Protein AF-A0A1B6ITT0-F1 (afdb_monomer_lite)

InterPro domains:
  IPR052220 Methyltransferase-like protein 25 [PTHR12496] (13-194)

Sequence (194 aa):
SEFALEEALCDTDTESGEETFHHFPLSRALISQSVGAKFVCRPFLRLANQATNTSWQGWTEGDHHRHAFNVLSRAVIELVAQQQGATFKKCFRRVVRKTSLKGKDFLSYVEESLSRCEFINQKQSSTFEQNKNNIRNSLLEMWEQHKDKSRLVEAVTGLQMCLEPVAESLVVADRACYLWEGGRSDVRVVRMID

Foldseek 3Di:
DDDDDDDDDDDDDDDDDDDDDDDDPADDCSPVDPPPDPDDDPVNLQPDDDDAPVVLVVDDPVRLLVVLLVVVLVVLLCVLLVVVQWDKAFQDPDLADPVQCPPSDSLSSLVSNLVGIFTGRPPDPDDRVVCSVVSSVSSVVSCVVCVVCSVVSVVVVNVCNVCRVVSSVVSVVVVQVVVVVVPDPPRDDDPPDD

pLDDT: mean 71.9, std 19.55, range [25.36, 96.19]

Secondary structure (DSSP, 8-state):
--------------SSS-------S--SSSSS--TT-S---GGGT-SS----HHHHHT--HHHHHHHHHHHHHHHHHHHHHHHTT-EEEESSS-SS-TTT-GGG-HHHHHHHHHHHEEEE-TT--S-HHHHHHHHHHHHHHHHHTTGGGHHHHHHHHHHHHHHHHHHHHHHHHHHHHHHHHTT-S---------

Structure (mmCIF, N/CA/C/O backbone):
data_AF-A0A1B6ITT0-F1
#
_entry.id   AF-A0A1B6ITT0-F1
#
loop_
_atom_site.group_PDB
_atom_site.id
_atom_site.type_symbol
_atom_site.label_atom_id
_atom_site.label_alt_id
_atom_site.label_comp_id
_atom_site.label_asym_id
_atom_site.label_entity_id
_atom_site.label_seq_id
_atom_site.pdbx_PDB_ins_code
_atom_site.Cartn_x
_atom_site.Cartn_y
_atom_site.Cartn_z
_atom_site.occupancy
_atom_site.B_iso_or_equiv
_atom_site.auth_seq_id
_atom_site.auth_comp_id
_atom_site.auth_asym_id
_atom_site.auth_atom_id
_atom_site.pdbx_PDB_model_num
ATOM 1 N N . SER A 1 1 ? -15.315 19.802 -30.693 1.00 31.73 1 SER A N 1
ATOM 2 C CA . SER A 1 1 ? -15.528 20.755 -29.593 1.00 31.73 1 SER A CA 1
ATOM 3 C C . SER A 1 1 ? -14.790 20.191 -28.406 1.00 31.73 1 SER A C 1
ATOM 5 O O . SER A 1 1 ? -15.152 19.136 -27.901 1.00 31.73 1 SER A O 1
ATOM 7 N N . GLU A 1 2 ? -13.633 20.784 -28.175 1.00 28.53 2 GLU A N 1
ATOM 8 C CA . GLU A 1 2 ? -12.478 20.277 -27.448 1.00 28.53 2 GLU A CA 1
ATOM 9 C C . GLU A 1 2 ? -12.459 21.024 -26.113 1.00 28.53 2 GLU A C 1
ATOM 11 O O . GLU A 1 2 ? -12.467 22.254 -26.109 1.00 28.53 2 GLU A O 1
ATOM 16 N N . PHE A 1 3 ? -12.536 20.310 -24.991 1.00 25.36 3 PHE A N 1
ATOM 17 C CA . PHE A 1 3 ? -12.425 20.926 -23.670 1.00 25.36 3 PHE A CA 1
ATOM 18 C C . PHE A 1 3 ? -10.973 20.824 -23.215 1.00 25.36 3 PHE A C 1
ATOM 20 O O . PHE A 1 3 ? -10.529 19.791 -22.717 1.00 25.36 3 PHE A O 1
ATOM 27 N N . ALA A 1 4 ? -10.252 21.919 -23.434 1.00 32.75 4 ALA A N 1
ATOM 28 C CA . ALA A 1 4 ? -9.008 22.234 -22.759 1.00 32.75 4 ALA A CA 1
ATOM 29 C C . ALA A 1 4 ? -9.279 22.513 -21.275 1.00 32.75 4 ALA A C 1
ATOM 31 O O . ALA A 1 4 ? -10.251 23.190 -20.950 1.00 32.75 4 ALA A O 1
ATOM 32 N N . LEU A 1 5 ? -8.386 22.037 -20.410 1.00 28.95 5 LEU A N 1
ATOM 33 C CA . LEU A 1 5 ? -8.032 22.683 -19.147 1.00 28.95 5 LEU A CA 1
ATOM 34 C C . LEU A 1 5 ? -6.557 22.352 -18.871 1.00 28.95 5 LEU A C 1
ATOM 36 O O . LEU A 1 5 ? -6.224 21.314 -18.300 1.00 28.95 5 LEU A O 1
ATOM 40 N N . GLU A 1 6 ? -5.689 23.235 -19.362 1.00 32.88 6 GLU A N 1
ATOM 41 C CA . GLU A 1 6 ? -4.337 23.463 -18.851 1.00 32.88 6 GLU A CA 1
ATOM 42 C C . GLU A 1 6 ? -4.408 24.426 -17.658 1.00 32.88 6 GLU A C 1
ATOM 44 O O . GLU A 1 6 ? -5.181 25.379 -17.695 1.00 32.88 6 GLU A O 1
ATOM 49 N N . GLU A 1 7 ? -3.608 24.142 -16.626 1.00 31.05 7 GLU A N 1
ATOM 50 C CA . GLU A 1 7 ? -2.765 25.051 -15.814 1.00 31.05 7 GLU A CA 1
ATOM 51 C C . GLU A 1 7 ? -2.517 24.367 -14.452 1.00 31.05 7 GLU A C 1
ATOM 53 O O . GLU A 1 7 ? -3.448 24.059 -13.714 1.00 31.05 7 GLU A O 1
ATOM 58 N N . ALA A 1 8 ? -1.328 23.834 -14.159 1.00 32.59 8 ALA A N 1
ATOM 59 C CA . ALA A 1 8 ? -0.003 24.439 -13.950 1.00 32.59 8 ALA A CA 1
ATOM 60 C C . ALA A 1 8 ? 0.293 24.592 -12.446 1.00 32.59 8 ALA A C 1
ATOM 62 O O . ALA A 1 8 ? -0.357 25.360 -11.747 1.00 32.59 8 ALA A O 1
ATOM 63 N N . LEU A 1 9 ? 1.314 23.875 -11.965 1.00 28.72 9 LEU A N 1
ATOM 64 C CA . LEU A 1 9 ? 2.093 24.245 -10.780 1.00 28.72 9 LEU A CA 1
ATOM 65 C C . LEU A 1 9 ? 3.563 23.914 -11.069 1.00 28.72 9 LEU A C 1
ATOM 67 O O . LEU A 1 9 ? 3.980 22.756 -11.034 1.00 28.72 9 LEU A O 1
ATOM 71 N N . CYS A 1 10 ? 4.284 24.970 -11.433 1.00 29.84 10 CYS A N 1
ATOM 72 C CA . CYS A 1 10 ? 5.720 25.049 -11.668 1.00 29.84 10 CYS A CA 1
ATOM 73 C C . CYS A 1 10 ? 6.469 25.253 -10.338 1.00 29.84 10 CYS A C 1
ATOM 75 O O . CYS A 1 10 ? 5.904 25.843 -9.418 1.00 29.84 10 CYS A O 1
ATOM 77 N N . ASP A 1 11 ? 7.685 24.703 -10.235 1.00 32.97 11 ASP A N 1
ATOM 78 C CA . ASP A 1 11 ? 8.943 25.409 -9.885 1.00 32.97 11 ASP A CA 1
ATOM 79 C C . ASP A 1 11 ? 10.033 24.372 -9.550 1.00 32.97 11 ASP A C 1
ATOM 81 O O . ASP A 1 11 ? 9.842 23.520 -8.679 1.00 32.97 11 ASP A O 1
ATOM 85 N N . THR A 1 12 ? 10.998 24.140 -10.451 1.00 41.22 12 THR A N 1
ATOM 86 C CA . THR A 1 12 ? 12.259 24.866 -10.777 1.00 41.22 12 THR A CA 1
ATOM 87 C C . THR A 1 12 ? 13.440 24.285 -10.000 1.00 41.22 12 THR A C 1
ATOM 89 O O . THR A 1 12 ? 13.485 24.365 -8.778 1.00 41.22 12 THR A O 1
ATOM 92 N N . ASP A 1 13 ? 14.357 23.628 -10.719 1.00 32.66 13 ASP A N 1
ATOM 93 C CA . ASP A 1 13 ? 15.756 24.070 -10.846 1.00 32.66 13 ASP A CA 1
ATOM 94 C C . ASP A 1 13 ? 16.564 23.056 -11.678 1.00 32.66 13 ASP A C 1
ATOM 96 O O . ASP A 1 13 ? 16.913 21.969 -11.220 1.00 32.66 13 ASP A O 1
ATOM 100 N N . THR A 1 14 ? 16.890 23.450 -12.912 1.00 37.16 14 THR A N 1
ATOM 101 C CA . THR A 1 14 ? 17.936 22.848 -13.753 1.00 37.16 14 THR A CA 1
ATOM 102 C C . THR A 1 14 ? 18.773 23.969 -14.355 1.00 37.16 14 THR A C 1
ATOM 104 O O . THR A 1 14 ? 18.287 24.703 -15.212 1.00 37.16 14 THR A O 1
ATOM 107 N N . GLU A 1 15 ? 20.050 24.039 -13.979 1.00 43.00 15 GLU A N 1
ATOM 108 C CA . GLU A 1 15 ? 21.106 24.639 -14.803 1.00 43.00 15 GLU A CA 1
ATOM 109 C C . GLU A 1 15 ? 22.020 23.525 -15.332 1.00 43.00 15 GLU A C 1
ATOM 111 O O . GLU A 1 15 ? 23.095 23.240 -14.813 1.00 43.00 15 GLU A O 1
ATOM 116 N N . SER A 1 16 ? 21.530 22.809 -16.341 1.00 38.62 16 SER A N 1
ATOM 117 C CA . SER A 1 16 ? 22.276 22.324 -17.514 1.00 38.62 16 SER A CA 1
ATOM 118 C C . SER A 1 16 ? 21.327 21.458 -18.344 1.00 38.62 16 SER A C 1
ATOM 120 O O . SER A 1 16 ? 20.726 20.505 -17.854 1.00 38.62 16 SER A O 1
ATOM 122 N N . GLY A 1 17 ? 21.111 21.875 -19.591 1.00 45.66 17 GLY A N 1
ATOM 123 C CA . GLY A 1 17 ? 20.069 21.351 -20.466 1.00 45.66 17 GLY A CA 1
ATOM 124 C C . GLY A 1 17 ? 20.314 19.911 -20.902 1.00 45.66 17 GLY A C 1
ATOM 125 O O . GLY A 1 17 ? 21.270 19.630 -21.614 1.00 45.66 17 GLY A O 1
ATOM 126 N N . GLU A 1 18 ? 19.443 19.008 -20.467 1.00 44.75 18 GLU A N 1
ATOM 127 C CA . GLU A 1 18 ? 18.392 18.395 -21.294 1.00 44.75 18 GLU A CA 1
ATOM 128 C C . GLU A 1 18 ? 17.644 17.368 -20.429 1.00 44.75 18 GLU A C 1
ATOM 130 O O . GLU A 1 18 ? 18.102 16.246 -20.228 1.00 44.75 18 GLU A O 1
ATOM 135 N N . GLU A 1 19 ? 16.465 17.733 -19.925 1.00 42.59 19 GLU A N 1
ATOM 136 C CA . GLU A 1 19 ? 15.562 16.795 -19.255 1.00 42.59 19 GLU A CA 1
ATOM 137 C C . GLU A 1 19 ? 14.179 16.882 -19.900 1.00 42.59 19 GLU A C 1
ATOM 139 O O . GLU A 1 19 ? 13.540 17.931 -19.868 1.00 42.59 19 GLU A O 1
ATOM 144 N N . THR A 1 20 ? 13.682 15.789 -20.487 1.00 45.22 20 THR A N 1
ATOM 145 C CA . THR A 1 20 ? 12.276 15.716 -20.924 1.00 45.22 20 THR A CA 1
ATOM 146 C C . THR A 1 20 ? 11.641 14.367 -20.606 1.00 45.22 20 THR A C 1
ATOM 148 O O . THR A 1 20 ? 12.076 13.344 -21.120 1.00 45.22 20 THR A O 1
ATOM 151 N N . PHE A 1 21 ? 10.563 14.373 -19.806 1.00 45.78 21 PHE A N 1
ATOM 152 C CA . PHE A 1 21 ? 9.545 13.311 -19.717 1.00 45.78 21 PHE A CA 1
ATOM 153 C C . PHE A 1 21 ? 8.218 13.882 -19.189 1.00 45.78 21 PHE A C 1
ATOM 155 O O . PHE A 1 21 ? 8.153 14.414 -18.085 1.00 45.78 21 PHE A O 1
ATOM 162 N N . HIS A 1 22 ? 7.129 13.717 -19.943 1.00 42.12 22 HIS A N 1
ATOM 163 C CA . HIS A 1 22 ? 5.894 14.495 -19.750 1.00 42.12 22 HIS A CA 1
ATOM 164 C C . HIS A 1 22 ? 4.773 13.775 -18.942 1.00 42.12 22 HIS A C 1
ATOM 166 O O . HIS A 1 22 ? 3.602 13.897 -19.273 1.00 42.12 22 HIS A O 1
ATOM 172 N N . HIS A 1 23 ? 5.126 13.066 -17.850 1.00 42.34 23 HIS A N 1
ATOM 173 C CA . HIS A 1 23 ? 4.233 12.485 -16.800 1.00 42.34 23 HIS A CA 1
ATOM 174 C C . HIS A 1 23 ? 3.519 11.116 -17.053 1.00 42.34 23 HIS A C 1
ATOM 176 O O . HIS A 1 23 ? 2.299 11.000 -17.048 1.00 42.34 23 HIS A O 1
ATOM 182 N N . PHE A 1 24 ? 4.318 10.047 -17.171 1.00 44.97 24 PHE A N 1
ATOM 183 C CA . PHE A 1 24 ? 4.029 8.585 -17.215 1.00 44.97 24 PHE A CA 1
ATOM 184 C C . PHE A 1 24 ? 2.842 8.050 -16.350 1.00 44.97 24 PHE A C 1
ATOM 186 O O . PHE A 1 24 ? 2.901 8.174 -15.124 1.00 44.97 24 PHE A O 1
ATOM 193 N N . PRO A 1 25 ? 1.789 7.414 -16.923 1.00 47.88 25 PRO A N 1
ATOM 194 C CA . PRO A 1 25 ? 1.737 6.016 -17.398 1.00 47.88 25 PRO A CA 1
ATOM 195 C C . PRO A 1 25 ? 1.446 5.954 -18.906 1.00 47.88 25 PRO A C 1
ATOM 197 O O . PRO A 1 25 ? 0.716 6.780 -19.446 1.00 47.88 25 PRO A O 1
ATOM 200 N N . LEU A 1 26 ? 2.112 5.051 -19.621 1.00 58.12 26 LEU A N 1
ATOM 201 C CA . LEU A 1 26 ? 2.524 5.388 -20.982 1.00 58.12 26 LEU A CA 1
ATOM 202 C C . LEU A 1 26 ? 1.432 5.295 -22.064 1.00 58.12 26 LEU A C 1
ATOM 204 O O . LEU A 1 26 ? 0.647 4.353 -22.114 1.00 58.12 26 LEU A O 1
ATOM 208 N N . SER A 1 27 ? 1.441 6.294 -22.949 1.00 45.34 27 SER A N 1
ATOM 209 C CA . SER A 1 27 ? 0.373 6.637 -23.890 1.00 45.34 27 SER A CA 1
ATOM 210 C C . SER A 1 27 ? 0.713 6.297 -25.359 1.00 45.34 27 SER A C 1
ATOM 212 O O . SER A 1 27 ? 1.444 5.346 -25.622 1.00 45.34 27 SER A O 1
ATOM 214 N N . ARG A 1 28 ? 0.051 6.957 -26.325 1.00 49.62 28 ARG A N 1
ATOM 215 C CA . ARG A 1 28 ? -0.527 6.359 -27.550 1.00 49.62 28 ARG A CA 1
ATOM 216 C C . ARG A 1 28 ? 0.355 6.310 -28.799 1.00 49.62 28 ARG A C 1
ATOM 218 O O . ARG A 1 28 ? -0.014 6.740 -29.883 1.00 49.62 28 ARG A O 1
ATOM 225 N N . ALA A 1 29 ? 1.500 5.709 -28.620 1.00 41.72 29 ALA A N 1
ATOM 226 C CA . ALA A 1 29 ? 2.758 6.070 -29.238 1.00 41.72 29 ALA A CA 1
ATOM 227 C C . ALA A 1 29 ? 3.548 6.148 -27.956 1.00 41.72 29 ALA A C 1
ATOM 229 O O . ALA A 1 29 ? 3.098 6.899 -27.097 1.00 41.72 29 ALA A O 1
ATOM 230 N N . LEU A 1 30 ? 4.607 5.352 -27.756 1.00 54.31 30 LEU A N 1
ATOM 231 C CA . LEU A 1 30 ? 5.437 5.375 -26.549 1.00 54.31 30 LEU A CA 1
ATOM 232 C C . LEU A 1 30 ? 6.801 6.023 -26.837 1.00 54.31 30 LEU A C 1
ATOM 234 O O . LEU A 1 30 ? 7.747 5.314 -27.149 1.00 54.31 30 LEU A O 1
ATOM 238 N N . ILE A 1 31 ? 6.921 7.363 -26.842 1.00 54.59 31 ILE A N 1
ATOM 239 C CA . ILE A 1 31 ? 5.799 8.318 -27.025 1.00 54.59 31 ILE A CA 1
ATOM 240 C C . ILE A 1 31 ? 5.447 8.722 -28.490 1.00 54.59 31 ILE A C 1
ATOM 242 O O . ILE A 1 31 ? 4.559 9.494 -28.798 1.00 54.59 31 ILE A O 1
ATOM 246 N N . SER A 1 32 ? 6.116 8.111 -29.459 1.00 47.81 32 SER A N 1
ATOM 247 C CA . SER A 1 32 ? 6.027 8.245 -30.945 1.00 47.81 32 SER A CA 1
ATOM 248 C C . SER A 1 32 ? 7.404 7.934 -31.466 1.00 47.81 32 SER A C 1
ATOM 250 O O . SER A 1 32 ? 7.553 7.325 -32.511 1.00 47.81 32 SER A O 1
ATOM 252 N N . GLN A 1 33 ? 8.391 8.215 -30.627 1.00 44.66 33 GLN A N 1
ATOM 253 C CA . GLN A 1 33 ? 9.682 7.594 -30.545 1.00 44.66 33 GLN A CA 1
ATOM 254 C C . GLN A 1 33 ? 10.186 7.792 -29.106 1.00 44.66 33 GLN A C 1
ATOM 256 O O . GLN A 1 33 ? 9.700 8.649 -28.374 1.00 44.66 33 GLN A O 1
ATOM 261 N N . SER A 1 34 ? 11.230 7.093 -28.714 1.00 54.88 34 SER A N 1
ATOM 262 C CA . SER A 1 34 ? 12.178 7.544 -27.699 1.00 54.88 34 SER A CA 1
ATOM 263 C C . SER A 1 34 ? 13.231 8.470 -28.353 1.00 54.88 34 SER A C 1
ATOM 265 O O . SER A 1 34 ? 14.425 8.188 -28.283 1.00 54.88 34 SER A O 1
ATOM 267 N N . VAL A 1 35 ? 12.800 9.508 -29.097 1.00 51.44 35 VAL A N 1
ATOM 268 C CA . VAL A 1 35 ? 13.685 10.400 -29.891 1.00 51.44 35 VAL A CA 1
ATOM 269 C C . VAL A 1 35 ? 14.633 11.175 -28.990 1.00 51.44 35 VAL A C 1
ATOM 271 O O . VAL A 1 35 ? 14.193 11.869 -28.083 1.00 51.44 35 VAL A O 1
ATOM 274 N N . GLY A 1 36 ? 15.933 11.031 -29.268 1.00 48.41 36 GLY A N 1
ATOM 275 C CA . GLY A 1 36 ? 17.055 11.654 -28.556 1.00 48.41 36 GLY A CA 1
ATOM 276 C C . GLY A 1 36 ? 17.649 10.795 -27.434 1.00 48.41 36 GLY A C 1
ATOM 277 O O . GLY A 1 36 ? 18.848 10.864 -27.169 1.00 48.41 36 GLY A O 1
ATOM 278 N N . ALA A 1 37 ? 16.856 9.919 -26.816 1.00 53.31 37 ALA A N 1
ATOM 279 C CA . ALA A 1 37 ? 17.305 9.144 -25.666 1.00 53.31 37 ALA A CA 1
ATOM 280 C C . ALA A 1 37 ? 18.081 7.883 -26.087 1.00 53.31 37 ALA A C 1
ATOM 282 O O . ALA A 1 37 ? 17.522 6.962 -26.683 1.00 53.31 37 ALA A O 1
ATOM 283 N N . LYS A 1 38 ? 19.366 7.799 -25.710 1.00 55.47 38 LYS A N 1
ATOM 284 C CA . LYS A 1 38 ? 20.174 6.569 -25.853 1.00 55.47 38 LYS A CA 1
ATOM 285 C C . LYS A 1 38 ? 19.738 5.452 -24.894 1.00 55.47 38 LYS A C 1
ATOM 287 O O . LYS A 1 38 ? 20.024 4.289 -25.161 1.00 55.47 38 LYS A O 1
ATOM 292 N N . PHE A 1 39 ? 19.057 5.789 -23.793 1.00 55.31 39 PHE A N 1
ATOM 293 C CA . PHE A 1 39 ? 18.653 4.835 -22.758 1.00 55.31 39 PHE A CA 1
ATOM 294 C C . PHE A 1 39 ? 17.281 5.174 -22.171 1.00 55.31 39 PHE A C 1
ATOM 296 O O . PHE A 1 39 ? 17.018 6.313 -21.796 1.00 55.31 39 PHE A O 1
ATOM 303 N N . VAL A 1 40 ? 16.431 4.156 -22.026 1.00 57.75 40 VAL A N 1
ATOM 304 C CA . VAL A 1 40 ? 15.198 4.215 -21.228 1.00 57.75 40 VAL A CA 1
ATOM 305 C C . VAL A 1 40 ? 15.487 3.492 -19.905 1.00 57.75 40 VAL A C 1
ATOM 307 O O . VAL A 1 40 ? 15.551 2.268 -19.854 1.00 57.75 40 VAL A O 1
ATOM 310 N N . CYS A 1 41 ? 15.758 4.246 -18.836 1.00 52.06 41 CYS A N 1
ATOM 311 C CA . CYS A 1 41 ? 16.163 3.720 -17.524 1.00 52.06 41 CYS A CA 1
ATOM 312 C C . CYS A 1 41 ? 15.043 3.019 -16.708 1.00 52.06 41 CYS A C 1
ATOM 314 O O . CYS A 1 41 ? 13.852 3.271 -16.862 1.00 52.06 41 CYS A O 1
ATOM 316 N N . ARG A 1 42 ? 15.444 2.185 -15.735 1.00 49.28 42 ARG A N 1
ATOM 317 C CA . ARG A 1 42 ? 14.572 1.427 -14.803 1.00 49.28 42 ARG A CA 1
ATOM 318 C C . ARG A 1 42 ? 13.380 2.190 -14.172 1.00 49.28 42 ARG A C 1
ATOM 320 O O . ARG A 1 42 ? 12.334 1.563 -14.021 1.00 49.28 42 ARG A O 1
ATOM 327 N N . PRO A 1 43 ? 13.440 3.499 -13.841 1.00 51.59 43 PRO A N 1
ATOM 328 C CA . PRO A 1 43 ? 12.268 4.231 -13.342 1.00 51.59 43 PRO A CA 1
ATOM 329 C C . PRO A 1 43 ? 11.072 4.252 -14.313 1.00 51.59 43 PRO A C 1
ATOM 331 O O . PRO A 1 43 ? 9.942 4.401 -13.863 1.00 51.59 43 PRO A O 1
ATOM 334 N N . PHE A 1 44 ? 11.298 4.041 -15.618 1.00 49.75 44 PHE A N 1
ATOM 335 C CA . PHE A 1 44 ? 10.257 3.928 -16.652 1.00 49.75 44 PHE A CA 1
ATOM 336 C C . PHE A 1 44 ? 9.609 2.536 -16.732 1.00 49.75 44 PHE A C 1
ATOM 338 O O . PHE A 1 44 ? 8.693 2.320 -17.524 1.00 49.75 44 PHE A O 1
ATOM 345 N N . LEU A 1 45 ? 10.105 1.555 -15.976 1.00 51.16 45 LEU A N 1
ATOM 346 C CA . LEU A 1 45 ? 9.672 0.152 -16.040 1.00 51.16 45 LEU A CA 1
ATOM 347 C C . LEU A 1 45 ? 9.209 -0.381 -14.682 1.00 51.16 45 LEU A C 1
ATOM 349 O O . LEU A 1 45 ? 8.563 -1.424 -14.640 1.00 51.16 45 LEU A O 1
ATOM 353 N N . ARG A 1 46 ? 9.475 0.358 -13.597 1.00 55.97 46 ARG A N 1
ATOM 354 C CA . ARG A 1 46 ? 8.994 0.034 -12.254 1.00 55.97 46 ARG A CA 1
ATOM 355 C C . ARG A 1 46 ? 7.474 0.049 -12.213 1.00 55.97 46 ARG A C 1
ATOM 357 O O . ARG A 1 46 ? 6.843 1.110 -12.197 1.00 55.97 46 ARG A O 1
ATOM 364 N N . LEU A 1 47 ? 6.886 -1.138 -12.155 1.00 51.88 47 LEU A N 1
ATOM 365 C CA . LEU A 1 47 ? 5.504 -1.303 -11.747 1.00 51.88 47 LEU A CA 1
ATOM 366 C C . LEU A 1 47 ? 5.427 -0.989 -10.248 1.00 51.88 47 LEU A C 1
ATOM 368 O O . LEU A 1 47 ? 5.677 -1.839 -9.410 1.00 51.88 47 LEU A O 1
ATOM 372 N N . ALA A 1 48 ? 5.075 0.254 -9.926 1.00 48.72 48 ALA A N 1
ATOM 373 C CA . ALA A 1 48 ? 4.639 0.668 -8.594 1.00 48.72 48 ALA A CA 1
ATOM 374 C C . ALA A 1 48 ? 5.670 0.501 -7.453 1.00 48.72 48 ALA A C 1
ATOM 376 O O . ALA A 1 48 ? 5.539 -0.339 -6.578 1.00 48.72 48 ALA A O 1
ATOM 377 N N . ASN A 1 49 ? 6.625 1.432 -7.414 1.00 50.84 49 ASN A N 1
ATOM 378 C CA . ASN A 1 49 ? 7.212 2.055 -6.218 1.00 50.84 49 ASN A CA 1
ATOM 379 C C . ASN A 1 49 ? 7.031 1.312 -4.865 1.00 50.84 49 ASN A C 1
ATOM 381 O O . ASN A 1 49 ? 6.285 1.768 -3.991 1.00 50.84 49 ASN A O 1
ATOM 385 N N . GLN A 1 50 ? 7.761 0.216 -4.665 1.00 57.06 50 GLN A N 1
ATOM 386 C CA . GLN A 1 50 ? 8.113 -0.288 -3.337 1.00 57.06 50 GLN A CA 1
ATOM 387 C C . GLN A 1 50 ? 9.610 -0.064 -3.069 1.00 57.06 50 GLN A C 1
ATOM 389 O O . GLN A 1 50 ? 10.379 0.289 -3.967 1.00 57.06 50 GLN A O 1
ATOM 394 N N . ALA A 1 51 ? 10.019 -0.158 -1.798 1.00 61.09 51 ALA A N 1
ATOM 395 C CA . ALA A 1 51 ? 11.438 -0.119 -1.446 1.00 61.09 51 ALA A CA 1
ATOM 396 C C . ALA A 1 51 ? 12.175 -1.222 -2.219 1.00 61.09 51 ALA A C 1
ATOM 398 O O . ALA A 1 51 ? 11.612 -2.287 -2.423 1.00 61.09 51 ALA A O 1
ATOM 399 N N . THR A 1 52 ? 13.415 -0.994 -2.656 1.00 66.38 52 THR A N 1
ATOM 400 C CA . THR A 1 52 ? 14.146 -2.058 -3.360 1.00 66.38 52 THR A CA 1
ATOM 401 C C . THR A 1 52 ? 14.284 -3.280 -2.456 1.00 66.38 52 THR A C 1
ATOM 403 O O . THR A 1 52 ? 14.424 -3.121 -1.243 1.00 66.38 52 THR A O 1
ATOM 406 N N . ASN A 1 53 ? 14.312 -4.486 -3.030 1.00 71.06 53 ASN A N 1
ATOM 407 C CA . ASN A 1 53 ? 14.585 -5.714 -2.273 1.00 71.06 53 ASN A CA 1
ATOM 408 C C . ASN A 1 53 ? 15.840 -5.548 -1.385 1.00 71.06 53 ASN A C 1
ATOM 410 O O . ASN A 1 53 ? 15.806 -5.826 -0.191 1.00 71.06 53 ASN A O 1
ATOM 414 N N . THR A 1 54 ? 16.894 -4.927 -1.926 1.00 73.94 54 THR A N 1
ATOM 415 C CA . THR A 1 54 ? 18.113 -4.564 -1.182 1.00 73.94 54 THR A CA 1
ATOM 416 C C . THR A 1 54 ? 17.863 -3.630 0.006 1.00 73.94 54 THR A C 1
ATOM 418 O O . THR A 1 54 ? 18.478 -3.793 1.055 1.00 73.94 54 THR A O 1
ATOM 421 N N . SER A 1 55 ? 16.941 -2.673 -0.120 1.00 76.94 55 SER A N 1
ATOM 422 C CA . SER A 1 55 ? 16.555 -1.794 0.987 1.00 76.94 55 SER A CA 1
ATOM 423 C C . SER A 1 55 ? 15.767 -2.553 2.052 1.00 76.94 55 SER A C 1
ATOM 425 O O . SER A 1 55 ? 16.032 -2.356 3.230 1.00 76.94 55 SER A O 1
ATOM 427 N N . TRP A 1 56 ? 14.825 -3.417 1.652 1.00 83.62 56 TRP A N 1
ATOM 428 C CA . TRP A 1 56 ? 14.007 -4.214 2.575 1.00 83.62 56 TRP A CA 1
ATOM 429 C C . TRP A 1 56 ? 14.850 -5.225 3.362 1.00 83.62 56 TRP A C 1
ATOM 431 O O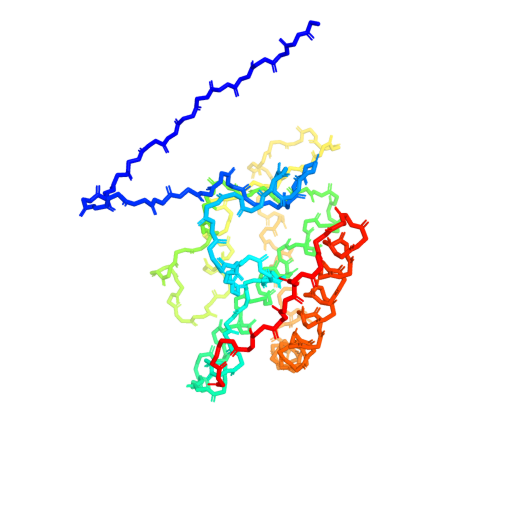 . TRP A 1 56 ? 14.665 -5.354 4.564 1.00 83.62 56 TRP A O 1
ATOM 441 N N . GLN A 1 57 ? 15.833 -5.872 2.727 1.00 83.06 57 GLN A N 1
ATOM 442 C CA . GLN A 1 57 ? 16.786 -6.755 3.417 1.00 83.06 57 GLN A CA 1
ATOM 443 C C . GLN A 1 57 ? 17.645 -6.016 4.453 1.00 83.06 57 GLN A C 1
ATOM 445 O O . GLN A 1 57 ? 18.058 -6.605 5.448 1.00 83.06 57 GLN A O 1
ATOM 450 N N . GLY A 1 58 ? 17.928 -4.731 4.218 1.00 87.44 58 GLY A N 1
ATOM 451 C CA . GLY A 1 58 ? 18.703 -3.883 5.124 1.00 87.44 58 GLY A CA 1
ATOM 452 C C . GLY A 1 58 ? 17.885 -3.226 6.240 1.00 87.44 58 GLY A C 1
ATOM 453 O O . GLY A 1 58 ? 18.438 -2.430 6.999 1.00 87.44 58 GLY A O 1
ATOM 454 N N . TRP A 1 59 ? 16.579 -3.486 6.331 1.00 89.62 59 TRP A N 1
ATOM 455 C CA . TRP A 1 59 ? 15.726 -2.891 7.356 1.00 89.62 59 TRP A CA 1
ATOM 456 C C . TRP A 1 59 ? 15.970 -3.496 8.733 1.00 89.62 59 TRP A C 1
ATOM 458 O O . TRP A 1 59 ? 16.206 -4.689 8.905 1.00 89.62 59 TRP A O 1
ATOM 468 N N . THR A 1 60 ? 15.875 -2.648 9.754 1.00 92.56 60 THR A N 1
ATOM 469 C CA . THR A 1 60 ? 15.854 -3.121 11.138 1.00 92.56 60 THR A CA 1
ATOM 470 C C . THR A 1 60 ? 14.491 -3.735 11.467 1.00 92.56 60 THR A C 1
ATOM 472 O O . THR A 1 60 ? 13.480 -3.427 10.832 1.00 92.56 60 THR A O 1
ATOM 475 N N . GLU A 1 61 ? 14.401 -4.535 12.532 1.00 90.94 61 GLU A N 1
ATOM 476 C CA . GLU A 1 61 ? 13.107 -5.028 13.036 1.00 90.94 61 GLU A CA 1
ATOM 477 C C . GLU A 1 61 ? 12.118 -3.874 13.308 1.00 90.94 61 GLU A C 1
ATOM 479 O O . GLU A 1 61 ? 10.923 -3.953 13.007 1.00 90.94 61 GLU A O 1
ATOM 484 N N . GLY A 1 62 ? 12.628 -2.745 13.812 1.00 89.81 62 GLY A N 1
ATOM 485 C CA . GLY A 1 62 ? 11.839 -1.538 14.043 1.00 89.81 62 GLY A CA 1
ATOM 486 C C . GLY A 1 62 ? 11.254 -0.936 12.761 1.00 89.81 62 GLY A C 1
ATOM 487 O O . GLY A 1 62 ? 10.128 -0.413 12.804 1.00 89.81 62 GLY A O 1
ATOM 488 N N . ASP A 1 63 ? 11.987 -1.035 11.648 1.00 88.94 63 ASP A N 1
ATOM 489 C CA . ASP A 1 63 ? 11.571 -0.598 10.314 1.00 88.94 63 ASP A CA 1
ATOM 490 C C . ASP A 1 63 ? 10.500 -1.511 9.731 1.00 88.94 63 ASP A C 1
ATOM 492 O O . ASP A 1 63 ? 9.457 -0.996 9.327 1.00 88.94 63 ASP A O 1
ATOM 496 N N . HIS A 1 64 ? 10.695 -2.833 9.784 1.00 90.62 64 HIS A N 1
ATOM 497 C CA . HIS A 1 64 ? 9.678 -3.812 9.386 1.00 90.62 64 HIS A CA 1
ATOM 498 C C . HIS A 1 64 ? 8.384 -3.601 10.169 1.00 90.62 64 HIS A C 1
ATOM 500 O O . HIS A 1 64 ? 7.314 -3.426 9.594 1.00 90.62 64 HIS A O 1
ATOM 506 N N . HIS A 1 65 ? 8.469 -3.467 11.495 1.00 90.31 65 HIS A N 1
ATOM 507 C CA . HIS A 1 65 ? 7.274 -3.226 12.300 1.00 90.31 65 HIS A CA 1
ATOM 508 C C . HIS A 1 65 ? 6.588 -1.894 11.943 1.00 90.31 65 HIS A C 1
ATOM 510 O O . HIS A 1 65 ? 5.364 -1.781 11.970 1.00 90.31 65 HIS A O 1
ATOM 516 N N . ARG A 1 66 ? 7.362 -0.857 11.592 1.00 88.38 66 ARG A N 1
ATOM 517 C CA . ARG A 1 66 ? 6.819 0.432 11.137 1.00 88.38 66 ARG A CA 1
ATOM 518 C C . ARG A 1 66 ? 6.175 0.323 9.752 1.00 88.38 66 ARG A C 1
ATOM 520 O O . ARG A 1 66 ? 5.154 0.973 9.524 1.00 88.38 66 ARG A O 1
ATOM 527 N N . HIS A 1 67 ? 6.757 -0.435 8.830 1.00 89.19 67 HIS A N 1
ATOM 528 C CA . HIS A 1 67 ? 6.184 -0.680 7.511 1.00 89.19 67 HIS A CA 1
ATOM 529 C C . HIS A 1 67 ? 4.858 -1.427 7.640 1.00 89.19 67 HIS A C 1
ATOM 531 O O . HIS A 1 67 ? 3.828 -0.893 7.221 1.00 89.19 67 HIS A O 1
ATOM 537 N N . ALA A 1 68 ? 4.879 -2.583 8.306 1.00 91.62 68 ALA A N 1
ATOM 538 C CA . ALA A 1 68 ? 3.714 -3.417 8.546 1.00 91.62 68 ALA A CA 1
ATOM 539 C C . ALA A 1 68 ? 2.561 -2.635 9.179 1.00 91.62 68 ALA A C 1
ATOM 541 O O . ALA A 1 68 ? 1.440 -2.669 8.674 1.00 91.62 68 ALA A O 1
ATOM 542 N N . PHE A 1 69 ? 2.854 -1.847 10.221 1.00 92.38 69 PHE A N 1
ATOM 543 C CA . PHE A 1 69 ? 1.877 -0.956 10.844 1.00 92.38 69 PHE A CA 1
ATOM 544 C C . PHE A 1 69 ? 1.255 0.002 9.819 1.00 92.38 69 PHE A C 1
ATOM 546 O O . PHE A 1 69 ? 0.041 0.056 9.681 1.00 92.38 69 PHE A O 1
ATOM 553 N N . ASN A 1 70 ? 2.065 0.724 9.039 1.00 89.75 70 ASN A N 1
ATOM 554 C CA . ASN A 1 70 ? 1.544 1.691 8.071 1.00 89.75 70 ASN A CA 1
ATOM 555 C C . ASN A 1 70 ? 0.747 1.050 6.928 1.00 89.75 70 ASN A C 1
ATOM 557 O O . ASN A 1 70 ? -0.153 1.699 6.393 1.00 89.75 70 ASN A O 1
ATOM 561 N N . VAL A 1 71 ? 1.116 -0.152 6.480 1.00 91.31 71 VAL A N 1
ATOM 562 C CA . VAL A 1 71 ? 0.368 -0.902 5.458 1.00 91.31 71 VAL A CA 1
ATOM 563 C C . VAL A 1 71 ? -0.963 -1.368 6.022 1.00 91.31 71 VAL A C 1
ATOM 565 O O . VAL A 1 71 ? -2.000 -1.085 5.425 1.00 91.31 71 VAL A O 1
ATOM 568 N N . LEU A 1 72 ? -0.943 -2.001 7.193 1.00 93.88 72 LEU A N 1
ATOM 569 C CA . LEU A 1 72 ? -2.145 -2.508 7.836 1.00 93.88 72 LEU A CA 1
ATOM 570 C C . LEU A 1 72 ? -3.126 -1.381 8.167 1.00 93.88 72 LEU A C 1
ATOM 572 O O . LEU A 1 72 ? -4.310 -1.508 7.878 1.00 93.88 72 LEU A O 1
ATOM 576 N N . SER A 1 73 ? -2.642 -0.244 8.675 1.00 92.56 73 SER A N 1
ATOM 577 C CA . SER A 1 73 ? -3.489 0.918 8.964 1.00 92.56 73 SER A CA 1
ATOM 578 C C . SER A 1 73 ? -4.218 1.436 7.724 1.00 92.56 73 SER A C 1
ATOM 580 O O . SER A 1 73 ? -5.397 1.773 7.794 1.00 92.56 73 SER A O 1
ATOM 582 N N . ARG A 1 74 ? -3.539 1.473 6.568 1.00 90.81 74 ARG A N 1
ATOM 583 C CA . ARG A 1 74 ? -4.165 1.857 5.293 1.00 90.81 74 ARG A CA 1
ATOM 584 C C . ARG A 1 74 ? -5.197 0.830 4.843 1.00 90.81 74 ARG A C 1
ATOM 586 O O . ARG A 1 74 ? -6.295 1.225 4.470 1.00 90.81 74 ARG A O 1
ATOM 593 N N . ALA A 1 75 ? -4.868 -0.457 4.943 1.00 92.94 75 ALA A N 1
ATOM 594 C CA . ALA A 1 75 ? -5.784 -1.537 4.589 1.00 92.94 75 ALA A CA 1
ATOM 595 C C . ALA A 1 75 ? -7.061 -1.509 5.446 1.00 92.94 75 ALA A C 1
ATOM 597 O O . ALA A 1 75 ? -8.153 -1.684 4.919 1.00 92.94 75 ALA A O 1
ATOM 598 N N . VAL A 1 76 ? -6.944 -1.222 6.748 1.00 94.81 76 VAL A N 1
ATOM 599 C CA . VAL A 1 76 ? -8.096 -1.060 7.650 1.00 94.81 76 VAL A CA 1
ATOM 600 C C . VAL A 1 76 ? -8.989 0.104 7.214 1.00 94.81 76 VAL A C 1
ATOM 602 O O . VAL A 1 76 ? -10.206 -0.055 7.139 1.00 94.81 76 VAL A O 1
ATOM 605 N N . ILE A 1 77 ? -8.401 1.256 6.880 1.00 91.62 77 ILE A N 1
ATOM 606 C CA . ILE A 1 77 ? -9.150 2.420 6.384 1.00 91.62 77 ILE A CA 1
ATOM 607 C C . ILE A 1 77 ? -9.903 2.091 5.093 1.00 91.62 77 ILE A C 1
ATOM 609 O O . ILE A 1 77 ? -11.089 2.403 4.971 1.00 91.62 77 ILE A O 1
ATOM 613 N N . GLU A 1 78 ? -9.222 1.455 4.143 1.00 91.06 78 GLU A N 1
ATOM 614 C CA . GLU A 1 78 ? -9.797 1.067 2.854 1.00 91.06 78 GLU A CA 1
ATOM 615 C C . GLU A 1 78 ? -10.924 0.038 3.029 1.00 91.06 78 GLU A C 1
ATOM 617 O O . GLU A 1 78 ? -11.989 0.187 2.429 1.00 91.06 78 GLU A O 1
ATOM 622 N N . LEU A 1 79 ? -10.738 -0.949 3.910 1.00 92.69 79 LEU A N 1
ATOM 623 C CA . LEU A 1 79 ? -11.737 -1.975 4.200 1.00 92.69 79 LEU A CA 1
ATOM 624 C C . LEU A 1 79 ? -12.999 -1.387 4.843 1.00 92.69 79 LEU A C 1
ATOM 626 O O . LEU A 1 79 ? -14.108 -1.720 4.425 1.00 92.69 79 LEU A O 1
ATOM 630 N N . VAL A 1 80 ? -12.851 -0.485 5.818 1.00 91.56 80 VAL A N 1
ATOM 631 C CA . VAL A 1 80 ? -13.999 0.194 6.444 1.00 91.56 80 VAL A CA 1
ATOM 632 C C . VAL A 1 80 ? -14.736 1.066 5.431 1.00 91.56 80 VAL A C 1
ATOM 634 O O . VAL A 1 80 ? -15.964 1.018 5.370 1.00 91.56 80 VAL A O 1
ATOM 637 N N . ALA A 1 81 ? -14.011 1.816 4.592 1.00 88.56 81 ALA A N 1
ATOM 638 C CA . ALA A 1 81 ? -14.627 2.599 3.523 1.00 88.56 81 ALA A CA 1
ATOM 639 C C . ALA A 1 81 ? -15.462 1.698 2.596 1.00 88.56 81 ALA A C 1
ATOM 641 O O . ALA A 1 81 ? -16.634 1.985 2.346 1.00 88.56 81 ALA A O 1
ATOM 642 N N . GLN A 1 82 ? -14.900 0.563 2.171 1.00 88.94 82 GLN A N 1
ATOM 643 C CA . GLN A 1 82 ? -15.582 -0.400 1.310 1.00 88.94 82 GLN A CA 1
ATOM 644 C C . GLN A 1 82 ? -16.836 -0.996 1.968 1.00 88.94 82 GLN A C 1
ATOM 646 O O . GLN A 1 82 ? -17.890 -1.035 1.334 1.00 88.94 82 GLN A O 1
ATOM 651 N N . GLN A 1 83 ? -16.755 -1.426 3.232 1.00 88.62 83 GLN A N 1
ATOM 652 C CA . GLN A 1 83 ? -17.894 -1.999 3.962 1.00 88.62 83 GLN A CA 1
ATOM 653 C C . GLN A 1 83 ? -19.045 -1.005 4.137 1.00 88.62 83 GLN A C 1
ATOM 655 O O . GLN A 1 83 ? -20.211 -1.392 4.110 1.00 88.62 83 GLN A O 1
ATOM 660 N N . GLN A 1 84 ? -18.729 0.281 4.274 1.00 86.12 84 GLN A N 1
ATOM 661 C CA . GLN A 1 84 ? -19.723 1.343 4.418 1.00 86.12 84 GLN A CA 1
ATOM 662 C C . GLN A 1 84 ? -20.211 1.903 3.071 1.00 86.12 84 GLN A C 1
ATOM 664 O O . GLN A 1 84 ? -21.013 2.839 3.046 1.00 86.12 84 GLN A O 1
ATOM 669 N N . GLY A 1 85 ? -19.744 1.354 1.942 1.00 83.69 85 GLY A N 1
ATOM 670 C CA . GLY A 1 85 ? -20.070 1.859 0.607 1.00 83.69 85 GLY A CA 1
ATOM 671 C C . GLY A 1 85 ? -19.564 3.286 0.363 1.00 83.69 85 GLY A C 1
ATOM 672 O O . GLY A 1 85 ? -20.154 4.025 -0.425 1.00 83.69 85 GLY A O 1
ATOM 673 N N . ALA A 1 86 ? -18.504 3.685 1.065 1.00 83.94 86 ALA A N 1
ATOM 674 C CA . ALA A 1 86 ? -17.878 4.990 0.966 1.00 83.94 86 ALA A CA 1
ATOM 675 C C . ALA A 1 86 ? -16.580 4.917 0.152 1.00 83.94 86 ALA A C 1
ATOM 677 O O . ALA A 1 86 ? -15.875 3.911 0.128 1.00 83.94 86 ALA A O 1
ATOM 678 N N . THR A 1 87 ? -16.233 6.024 -0.498 1.00 82.81 87 THR A N 1
ATOM 679 C CA . THR A 1 87 ? -14.919 6.213 -1.116 1.00 82.81 87 THR A CA 1
ATOM 680 C C . THR A 1 87 ? -14.033 7.020 -0.179 1.00 82.81 87 THR A C 1
ATOM 682 O O . THR A 1 87 ? -14.444 8.070 0.317 1.00 82.81 87 THR A O 1
ATOM 685 N N . PHE A 1 88 ? -12.806 6.552 0.042 1.00 84.00 88 PHE A N 1
ATOM 686 C CA . PHE A 1 88 ? -11.798 7.282 0.804 1.00 84.00 88 PHE A CA 1
ATOM 687 C C . PHE A 1 88 ? -11.027 8.242 -0.111 1.00 84.00 88 PHE A C 1
ATOM 689 O O . PHE A 1 88 ? -10.266 7.812 -0.982 1.00 84.00 88 PHE A O 1
ATOM 696 N N . LYS A 1 89 ? -11.206 9.551 0.083 1.00 83.25 89 LYS A N 1
ATOM 697 C CA . LYS A 1 89 ? -10.522 10.600 -0.679 1.00 83.25 89 LYS A CA 1
ATOM 698 C C . LYS A 1 89 ? -9.431 11.243 0.171 1.00 83.25 89 LYS A C 1
ATOM 700 O O . LYS A 1 89 ? -9.689 11.802 1.233 1.00 83.25 89 LYS A O 1
ATOM 705 N N . LYS A 1 90 ? -8.194 11.203 -0.326 1.00 82.06 90 LYS A N 1
ATOM 706 C CA . LYS A 1 90 ? -7.056 11.889 0.300 1.00 82.06 90 LYS A CA 1
ATOM 707 C C . LYS A 1 90 ? -7.093 13.370 -0.066 1.00 82.06 90 LYS A C 1
ATOM 709 O O . LYS A 1 90 ? -7.039 13.695 -1.248 1.00 82.06 90 LYS A O 1
ATOM 714 N N . CYS A 1 91 ? -7.101 14.257 0.926 1.00 80.25 91 CYS A N 1
ATOM 715 C CA . CYS A 1 91 ? -7.001 15.703 0.685 1.00 80.25 91 CYS A CA 1
ATOM 716 C C . CYS A 1 91 ? -5.540 16.179 0.640 1.00 80.25 91 CYS A C 1
ATOM 718 O O . CYS A 1 91 ? -5.252 17.307 0.257 1.00 80.25 91 CYS A O 1
ATOM 720 N N . PHE A 1 92 ? -4.595 15.309 1.018 1.00 80.44 92 PHE A N 1
ATOM 721 C CA . PHE A 1 92 ? -3.168 15.614 1.059 1.00 80.44 92 PHE A CA 1
ATOM 722 C C . PHE A 1 92 ? -2.322 14.453 0.534 1.00 80.44 92 PHE A C 1
ATOM 724 O O . PHE A 1 92 ? -2.669 13.282 0.693 1.00 80.44 92 PHE A O 1
ATOM 731 N N . ARG A 1 93 ? -1.127 14.777 0.017 1.00 75.31 93 ARG A N 1
ATOM 732 C CA . ARG A 1 93 ? -0.139 13.796 -0.476 1.00 75.31 93 ARG A CA 1
ATOM 733 C C . ARG A 1 93 ? 0.196 12.701 0.544 1.00 75.31 93 ARG A C 1
ATOM 735 O O . ARG A 1 93 ? 0.438 11.557 0.173 1.00 75.31 93 ARG A O 1
ATOM 742 N N . ARG A 1 94 ? 0.245 13.048 1.834 1.00 75.88 94 ARG A N 1
ATOM 743 C CA . ARG A 1 94 ? 0.450 12.100 2.938 1.00 75.88 94 ARG A CA 1
ATOM 744 C C . ARG A 1 94 ? -0.764 12.124 3.846 1.00 75.88 94 ARG A C 1
ATOM 746 O O . ARG A 1 94 ? -1.049 13.179 4.404 1.00 75.88 94 ARG A O 1
ATOM 753 N N . VAL A 1 95 ? -1.388 10.966 4.047 1.00 78.06 95 VAL A N 1
ATOM 754 C CA . VAL A 1 95 ? -2.523 10.791 4.971 1.00 78.06 95 VAL A CA 1
ATOM 755 C C . VAL A 1 95 ? -2.113 11.159 6.397 1.00 78.06 95 VAL A C 1
ATOM 757 O O . VAL A 1 95 ? -2.788 11.943 7.046 1.00 78.06 95 VAL A O 1
ATOM 760 N N . VAL A 1 96 ? -0.933 10.707 6.833 1.00 82.00 96 VAL A N 1
ATOM 761 C CA . VAL A 1 96 ? -0.432 10.927 8.196 1.00 82.00 96 VAL A CA 1
ATOM 762 C C . VAL A 1 96 ? 0.942 11.602 8.168 1.00 82.00 96 VAL A C 1
ATOM 764 O O . VAL A 1 96 ? 1.779 11.303 7.307 1.00 82.00 96 VAL A O 1
ATOM 767 N N . ARG A 1 97 ? 1.194 12.546 9.084 1.00 80.12 97 ARG A N 1
ATOM 768 C CA . ARG A 1 97 ? 2.520 13.166 9.255 1.00 80.12 97 ARG A CA 1
ATOM 769 C C . ARG A 1 97 ? 3.432 12.237 10.056 1.00 80.12 97 ARG A C 1
ATOM 771 O O . ARG A 1 97 ? 3.015 11.647 11.046 1.00 80.12 97 ARG A O 1
ATOM 778 N N . LYS A 1 98 ? 4.719 12.174 9.689 1.00 71.75 98 LYS A N 1
ATOM 779 C CA . LYS A 1 98 ? 5.726 11.395 10.442 1.00 71.75 98 LYS A CA 1
ATOM 780 C C . LYS A 1 98 ? 5.830 11.839 11.909 1.00 71.75 98 LYS A C 1
ATOM 782 O O . LYS A 1 98 ? 6.094 11.016 12.772 1.00 71.75 98 LYS A O 1
ATOM 787 N N . THR A 1 99 ? 5.610 13.125 12.178 1.00 67.44 99 THR A N 1
ATOM 788 C CA . THR A 1 99 ? 5.674 13.732 13.516 1.00 67.44 99 THR A CA 1
ATOM 789 C C . THR A 1 99 ? 4.493 13.367 14.416 1.00 67.44 99 THR A C 1
ATOM 791 O O . THR A 1 99 ? 4.646 13.402 15.633 1.00 67.44 99 THR A O 1
ATOM 794 N N . SER A 1 100 ? 3.337 13.023 13.835 1.00 64.75 100 SER A N 1
ATOM 795 C CA . SER A 1 100 ? 2.104 12.717 14.576 1.00 64.75 100 SER A CA 1
ATOM 796 C C . SER A 1 100 ? 2.063 11.270 15.086 1.00 64.75 100 SER A C 1
ATOM 798 O O . SER A 1 100 ? 1.325 10.965 16.012 1.00 64.75 100 SER A O 1
ATOM 800 N N . LEU A 1 101 ? 2.885 10.371 14.533 1.00 67.88 101 LEU A N 1
ATOM 801 C CA . LEU A 1 101 ? 2.918 8.946 14.889 1.00 67.88 101 LEU A CA 1
ATOM 802 C C . LEU A 1 101 ? 3.888 8.641 16.035 1.00 67.88 101 LEU A C 1
ATOM 804 O O . LEU A 1 101 ? 4.775 7.790 15.912 1.00 67.88 101 LEU A O 1
ATOM 808 N N . LYS A 1 102 ? 3.738 9.334 17.165 1.00 61.81 102 LYS A N 1
ATOM 809 C CA . LYS A 1 102 ? 4.495 8.986 18.373 1.00 61.81 102 LYS A CA 1
ATOM 810 C C . LYS A 1 102 ? 3.950 7.664 18.930 1.00 61.81 102 LYS A C 1
ATOM 812 O O . LYS A 1 102 ? 2.771 7.560 19.229 1.00 61.81 102 LYS A O 1
ATOM 817 N N . GLY A 1 103 ? 4.804 6.644 19.035 1.00 64.69 103 GLY A N 1
ATOM 818 C CA . GLY A 1 103 ? 4.471 5.388 19.723 1.00 64.69 103 GLY A CA 1
ATOM 819 C C . GLY A 1 103 ? 3.729 4.311 18.918 1.00 64.69 103 GLY A C 1
ATOM 820 O O . GLY A 1 103 ? 3.319 3.330 19.522 1.00 64.69 103 GLY A O 1
ATOM 821 N N . LYS A 1 104 ? 3.588 4.438 17.585 1.00 68.06 104 LYS A N 1
ATOM 822 C CA . LYS A 1 104 ? 2.873 3.448 16.733 1.00 68.06 104 LYS A CA 1
ATOM 823 C C . LYS A 1 104 ? 1.428 3.188 17.198 1.00 68.06 104 LYS A C 1
ATOM 825 O O . LYS A 1 104 ? 0.915 2.080 17.092 1.00 68.06 104 LYS A O 1
ATOM 830 N N . ASP A 1 105 ? 0.781 4.228 17.709 1.00 85.31 105 ASP A N 1
ATOM 831 C CA . ASP A 1 105 ? -0.605 4.177 18.150 1.00 85.31 105 ASP A CA 1
ATOM 832 C C . ASP A 1 105 ? -1.566 4.343 16.961 1.00 85.31 105 ASP A C 1
ATOM 834 O O . ASP A 1 105 ? -1.458 5.289 16.171 1.00 85.31 105 ASP A O 1
ATOM 838 N N . PHE A 1 106 ? -2.505 3.406 16.825 1.00 90.62 106 PHE A N 1
ATOM 839 C CA . PHE A 1 106 ? -3.497 3.438 15.754 1.00 90.62 106 PHE A CA 1
ATOM 840 C C . PHE A 1 106 ? -4.557 4.518 15.984 1.00 90.62 106 PHE A C 1
ATOM 842 O O . PHE A 1 106 ? -5.025 5.112 15.015 1.00 90.62 106 PHE A O 1
ATOM 849 N N . LEU A 1 107 ? -4.878 4.859 17.235 1.00 91.25 107 LEU A N 1
ATOM 850 C CA . LEU A 1 107 ? -5.821 5.939 17.523 1.00 91.25 107 LEU A CA 1
ATOM 851 C C . LEU A 1 107 ? -5.305 7.272 16.959 1.00 91.25 107 LEU A C 1
ATOM 853 O O . LEU A 1 107 ? -6.005 7.940 16.200 1.00 91.25 107 LEU A O 1
ATOM 857 N N . SER A 1 108 ? -4.040 7.598 17.222 1.00 89.81 108 SER A N 1
ATOM 858 C CA . SER A 1 108 ? -3.359 8.764 16.645 1.00 89.81 108 SER A CA 1
ATOM 859 C C . SER A 1 108 ? -3.329 8.737 15.110 1.00 89.81 108 SER A C 1
ATOM 861 O O . SER A 1 108 ? -3.468 9.775 14.460 1.00 89.81 108 SER A O 1
ATOM 863 N N . TYR A 1 109 ? -3.184 7.549 14.508 1.00 91.44 109 TYR A N 1
ATOM 864 C CA . TYR A 1 109 ? -3.263 7.374 13.054 1.00 91.44 109 TYR A CA 1
ATOM 865 C C . TYR A 1 109 ? -4.656 7.735 12.518 1.00 91.44 109 TYR A C 1
ATOM 867 O O . TYR A 1 109 ? -4.763 8.418 11.496 1.00 91.44 109 TYR A O 1
ATOM 875 N N . VAL A 1 110 ? -5.715 7.289 13.199 1.00 91.19 110 VAL A N 1
ATOM 876 C CA . VAL A 1 110 ? -7.112 7.546 12.826 1.00 91.19 110 VAL A CA 1
ATOM 877 C C . VAL A 1 110 ? -7.443 9.032 12.921 1.00 91.19 110 VAL A C 1
ATOM 879 O O . VAL A 1 110 ? -7.970 9.580 11.956 1.00 91.19 110 VAL A O 1
ATOM 882 N N . GLU A 1 111 ? -7.086 9.710 14.014 1.00 89.81 111 GLU A N 1
ATOM 883 C CA . GLU A 1 111 ? -7.364 11.148 14.178 1.00 89.81 111 GLU A CA 1
ATOM 884 C C . GLU A 1 111 ? -6.700 11.997 13.084 1.00 89.81 111 GLU A C 1
ATOM 886 O O . GLU A 1 111 ? -7.316 12.884 12.482 1.00 89.81 111 GLU A O 1
ATOM 891 N N . GLU A 1 112 ? -5.440 11.699 12.764 1.00 88.62 112 GLU A N 1
ATOM 892 C CA . GLU A 1 112 ? -4.734 12.390 11.685 1.00 88.62 112 GLU A CA 1
ATOM 893 C C . GLU A 1 112 ? -5.350 12.047 10.316 1.00 88.62 112 GLU A C 1
ATOM 895 O O . GLU A 1 112 ? -5.497 12.919 9.463 1.00 88.62 112 GLU A O 1
ATOM 900 N N . SER A 1 113 ? -5.772 10.797 10.103 1.00 88.56 113 SER A N 1
ATOM 901 C CA . SER A 1 113 ? -6.424 10.393 8.852 1.00 88.56 113 SER A CA 1
ATOM 902 C C . SER A 1 113 ? -7.761 11.111 8.654 1.00 88.56 113 SER A C 1
ATOM 904 O O . SER A 1 113 ? -8.008 11.643 7.575 1.00 88.56 113 SER A O 1
ATOM 906 N N . LEU A 1 114 ? -8.593 11.190 9.697 1.00 88.06 114 LEU A N 1
ATOM 907 C CA . LEU A 1 114 ? -9.909 11.839 9.669 1.00 88.06 114 LEU A CA 1
ATOM 908 C C . LEU A 1 114 ? -9.842 13.371 9.617 1.00 88.06 114 LEU A C 1
ATOM 910 O O . LEU A 1 114 ? -10.827 14.007 9.256 1.00 88.06 114 LEU A O 1
ATOM 914 N N . SER A 1 115 ? -8.710 13.981 9.973 1.00 86.56 115 SER A N 1
ATOM 915 C CA . SER A 1 115 ? -8.494 15.427 9.800 1.00 86.56 115 SER A CA 1
ATOM 916 C C . SER A 1 115 ? -7.960 15.799 8.415 1.00 86.56 115 SER A C 1
ATOM 918 O O . SER A 1 115 ? -7.915 16.979 8.069 1.00 86.56 115 SER A O 1
ATOM 920 N N . ARG A 1 116 ? -7.534 14.814 7.613 1.00 85.62 116 ARG A N 1
ATOM 921 C CA . ARG A 1 116 ? -6.819 15.043 6.344 1.00 85.62 116 ARG A CA 1
ATOM 922 C C . ARG A 1 116 ? -7.403 14.289 5.155 1.00 85.62 116 ARG A C 1
ATOM 924 O O . ARG A 1 116 ? -6.865 14.385 4.049 1.00 85.62 116 ARG A O 1
ATOM 931 N N . CYS A 1 117 ? -8.466 13.528 5.372 1.00 82.44 117 CYS A N 1
ATOM 932 C CA . CYS A 1 117 ? -9.144 12.746 4.351 1.00 82.44 117 CYS A CA 1
ATOM 933 C C . CYS A 1 117 ? -10.656 12.813 4.544 1.00 82.44 117 CYS A C 1
ATOM 935 O O . CYS A 1 117 ? -11.150 13.021 5.651 1.00 82.44 117 CYS A O 1
ATOM 937 N N . GLU A 1 118 ? -11.373 12.582 3.453 1.00 82.06 118 GLU A N 1
ATOM 938 C CA . GLU A 1 118 ? -12.829 12.575 3.404 1.00 82.06 118 GLU A CA 1
ATOM 939 C C . GLU A 1 118 ? -13.333 11.162 3.102 1.00 82.06 118 GLU A C 1
ATOM 941 O O . GLU A 1 118 ? -12.789 10.455 2.250 1.00 82.06 118 GLU A O 1
ATOM 946 N N . PHE A 1 119 ? -14.404 10.766 3.784 1.00 81.38 119 PHE A N 1
ATOM 947 C CA . PHE A 1 119 ? -15.177 9.567 3.475 1.00 81.38 119 PHE A CA 1
ATOM 948 C C . PHE A 1 119 ? -16.440 10.014 2.750 1.00 81.38 119 PHE A C 1
ATOM 950 O O . PHE A 1 119 ? -17.317 10.644 3.339 1.00 81.38 119 PHE A O 1
ATOM 957 N N . ILE A 1 120 ? -16.512 9.716 1.457 1.00 79.44 120 ILE A N 1
ATOM 958 C CA . ILE A 1 120 ? -17.594 10.168 0.584 1.00 79.44 120 ILE A CA 1
ATOM 959 C C . ILE A 1 120 ? -18.534 8.994 0.344 1.00 79.44 120 ILE A C 1
ATOM 961 O O . ILE A 1 120 ? -18.184 8.054 -0.370 1.00 79.44 120 ILE A O 1
ATOM 965 N N . ASN A 1 121 ? -19.734 9.046 0.918 1.00 77.62 121 ASN A N 1
ATOM 966 C CA . ASN A 1 121 ? -20.792 8.083 0.635 1.00 77.62 121 ASN A CA 1
ATOM 967 C C . ASN A 1 121 ? -21.819 8.721 -0.306 1.00 77.62 121 ASN A C 1
ATOM 969 O O . ASN A 1 121 ? -22.579 9.595 0.101 1.00 77.62 121 ASN A O 1
ATOM 973 N N . GLN A 1 122 ? -21.861 8.278 -1.564 1.00 66.94 122 GLN A N 1
ATOM 974 C CA . GLN A 1 122 ? -22.773 8.838 -2.572 1.00 66.94 122 GLN A CA 1
ATOM 975 C C . GLN A 1 122 ? -24.259 8.571 -2.269 1.00 66.94 122 GLN A C 1
ATOM 977 O O . GLN A 1 122 ? -25.124 9.192 -2.879 1.00 66.94 122 GLN A O 1
ATOM 982 N N . LYS A 1 123 ? -24.570 7.648 -1.345 1.00 67.50 123 LYS A N 1
ATOM 983 C CA . LYS A 1 123 ? -25.941 7.230 -1.014 1.00 67.50 123 LYS A CA 1
ATOM 984 C C . LYS A 1 123 ? -26.482 7.830 0.288 1.00 67.50 123 LYS A C 1
ATOM 986 O O . LYS A 1 123 ? -27.658 7.630 0.580 1.00 67.50 123 LYS A O 1
ATOM 991 N N . GLN A 1 124 ? -25.670 8.533 1.083 1.00 61.00 124 GLN A N 1
ATOM 992 C CA . GLN A 1 124 ? -26.091 9.086 2.376 1.00 61.00 124 GLN A CA 1
ATOM 993 C C . GLN A 1 124 ? -26.102 10.619 2.359 1.00 61.00 124 GLN A C 1
ATOM 995 O O . GLN A 1 124 ? -25.101 11.258 2.062 1.00 61.00 124 GLN A O 1
ATOM 1000 N N . SER A 1 125 ? -27.248 11.200 2.729 1.00 50.66 125 SER A N 1
ATOM 1001 C CA . SER A 1 125 ? -27.478 12.651 2.837 1.00 50.66 125 SER A CA 1
ATOM 1002 C C . SER A 1 125 ? -26.960 13.265 4.152 1.00 50.66 125 SER A C 1
ATOM 1004 O O . SER A 1 125 ? -27.137 14.462 4.377 1.00 50.66 125 SER A O 1
ATOM 1006 N N . SER A 1 126 ? -26.380 12.471 5.056 1.00 53.56 126 SER A N 1
ATOM 1007 C CA . SER A 1 126 ? -25.901 12.951 6.357 1.00 53.56 126 SER A CA 1
ATOM 1008 C C . SER A 1 126 ? -24.565 13.681 6.226 1.00 53.56 126 SER A C 1
ATOM 1010 O O . SER A 1 126 ? -23.630 13.173 5.607 1.00 53.56 126 SER A O 1
ATOM 1012 N N . THR A 1 127 ? -24.457 14.847 6.859 1.00 52.44 127 THR A N 1
ATOM 1013 C CA . THR A 1 127 ? -23.237 15.656 6.942 1.00 52.44 127 THR A CA 1
ATOM 1014 C C . THR A 1 127 ? -22.072 14.862 7.547 1.00 52.44 127 THR A C 1
ATOM 1016 O O . THR A 1 127 ? -22.233 14.170 8.551 1.00 52.44 127 THR A O 1
ATOM 1019 N N . PHE A 1 128 ? -20.881 14.998 6.952 1.00 57.28 128 PHE A N 1
ATOM 1020 C CA . PHE A 1 128 ? -19.628 14.314 7.320 1.00 57.28 128 PHE A CA 1
ATOM 1021 C C . PHE A 1 128 ? -19.336 14.292 8.837 1.00 57.28 128 PHE A C 1
ATOM 1023 O O . PHE A 1 128 ? -18.905 13.269 9.368 1.00 57.28 128 PHE A O 1
ATOM 1030 N N . GLU A 1 129 ? -19.653 15.372 9.558 1.00 55.78 129 GLU A N 1
ATOM 1031 C CA . GLU A 1 129 ? -19.433 15.482 11.010 1.00 55.78 129 GLU A CA 1
ATOM 1032 C C . GLU A 1 129 ? -20.291 14.523 11.857 1.00 55.78 129 GLU A C 1
ATOM 1034 O O . GLU A 1 129 ? -19.802 13.979 12.844 1.00 55.78 129 GLU A O 1
ATOM 1039 N N . GLN A 1 130 ? -21.535 14.220 11.459 1.00 56.47 130 GLN A N 1
ATOM 1040 C CA . GLN A 1 130 ? -22.369 13.247 12.187 1.00 56.47 130 GLN A CA 1
ATOM 1041 C C . GLN A 1 130 ? -21.889 11.800 11.992 1.00 56.47 130 GLN A C 1
ATOM 1043 O O . GLN A 1 130 ? -22.184 10.934 12.813 1.00 56.47 130 GLN A O 1
ATOM 1048 N N . ASN A 1 131 ? -21.113 11.533 10.937 1.00 74.94 131 ASN A N 1
ATOM 1049 C CA . ASN A 1 131 ? -20.623 10.195 10.607 1.00 74.94 131 ASN A CA 1
ATOM 1050 C C . ASN A 1 131 ? -19.194 9.930 11.122 1.00 74.94 131 ASN A C 1
ATOM 1052 O O . ASN A 1 131 ? -18.764 8.784 11.234 1.00 74.94 131 ASN A O 1
ATOM 1056 N N . LYS A 1 132 ? -18.454 10.979 11.498 1.00 79.62 132 LYS A N 1
ATOM 1057 C CA . LYS A 1 132 ? -17.037 10.889 11.880 1.00 79.62 132 LYS A CA 1
ATOM 1058 C C . LYS A 1 132 ? -16.788 9.975 13.082 1.00 79.62 132 LYS A C 1
ATOM 1060 O O . LYS A 1 132 ? -15.869 9.161 13.044 1.00 79.62 132 LYS A O 1
ATOM 1065 N N . ASN A 1 133 ? -17.628 10.052 14.117 1.00 84.69 133 ASN A N 1
ATOM 1066 C CA . ASN A 1 133 ? -17.512 9.188 15.299 1.00 84.69 133 ASN A CA 1
ATOM 1067 C C . ASN A 1 133 ? -17.832 7.719 14.986 1.00 84.69 133 ASN A C 1
ATOM 1069 O O . ASN A 1 133 ? -17.154 6.825 15.488 1.00 84.69 133 ASN A O 1
ATOM 1073 N N . ASN A 1 134 ? -18.816 7.462 14.120 1.00 86.38 134 ASN A N 1
ATOM 1074 C CA . ASN A 1 134 ? -19.156 6.101 13.701 1.00 86.38 134 ASN A CA 1
ATOM 1075 C C . ASN A 1 134 ? -18.028 5.480 12.872 1.00 86.38 134 ASN A C 1
ATOM 1077 O O . ASN A 1 134 ? -17.633 4.341 13.123 1.00 86.38 134 ASN A O 1
ATOM 1081 N N . ILE A 1 135 ? -17.458 6.248 11.938 1.00 88.44 135 ILE A N 1
ATOM 1082 C CA . ILE A 1 135 ? -16.290 5.837 11.150 1.00 88.44 135 ILE A CA 1
ATOM 1083 C C . ILE A 1 135 ? -15.101 5.571 12.075 1.00 88.44 135 ILE A C 1
ATOM 1085 O O . ILE A 1 135 ? -14.483 4.515 11.981 1.00 88.44 135 ILE A O 1
ATOM 1089 N N . ARG A 1 136 ? -14.809 6.483 13.009 1.00 91.62 136 ARG A N 1
ATOM 1090 C CA . ARG A 1 136 ? -13.738 6.323 14.001 1.00 91.62 136 ARG A CA 1
ATOM 1091 C C . ARG A 1 136 ? -13.881 5.020 14.785 1.00 91.62 136 ARG A C 1
ATOM 1093 O O . ARG A 1 136 ? -12.930 4.249 14.842 1.00 91.62 136 ARG A O 1
ATOM 1100 N N . ASN A 1 137 ? -15.058 4.758 15.352 1.00 92.12 137 ASN A N 1
ATOM 1101 C CA . ASN A 1 137 ? -15.306 3.539 16.122 1.00 92.12 137 ASN A CA 1
ATOM 1102 C C . ASN A 1 137 ? -15.164 2.288 15.247 1.00 92.12 137 ASN A C 1
ATOM 1104 O O . ASN A 1 137 ? -14.504 1.339 15.659 1.00 92.12 137 ASN A O 1
ATOM 1108 N N . SER A 1 138 ? -15.687 2.329 14.017 1.00 93.12 138 SER A N 1
ATOM 1109 C CA . SER A 1 138 ? -15.552 1.229 13.052 1.00 93.12 138 SER A CA 1
ATOM 1110 C C . SER A 1 138 ? -14.085 0.945 12.713 1.00 93.12 138 SER A C 1
ATOM 1112 O O . SER A 1 138 ? -13.683 -0.209 12.632 1.00 93.12 138 SER A O 1
ATOM 1114 N N . LEU A 1 139 ? -13.262 1.986 12.545 1.00 94.50 139 LEU A N 1
ATOM 1115 C CA . LEU A 1 139 ? -11.825 1.844 12.289 1.00 94.50 139 LEU A CA 1
ATOM 1116 C C . LEU A 1 139 ? -11.101 1.199 13.470 1.00 94.50 139 LEU A C 1
ATOM 1118 O O . LEU A 1 139 ? -10.278 0.311 13.260 1.00 94.50 139 LEU A O 1
ATOM 1122 N N . LEU A 1 140 ? -11.392 1.638 14.698 1.00 95.50 140 LEU A N 1
ATOM 1123 C CA . LEU A 1 140 ? -10.778 1.083 15.906 1.00 95.50 140 LEU A CA 1
ATOM 1124 C C . LEU A 1 140 ? -11.164 -0.386 16.107 1.00 95.50 140 LEU A C 1
ATOM 1126 O O . LEU A 1 140 ? -10.296 -1.209 16.380 1.00 95.50 140 LEU A O 1
ATOM 1130 N N . GLU A 1 141 ? -12.437 -0.726 15.913 1.00 96.19 141 GLU A N 1
ATOM 1131 C CA . GLU A 1 141 ? -12.908 -2.110 15.979 1.00 96.19 141 GLU A CA 1
ATOM 1132 C C . GLU A 1 141 ? -12.230 -2.982 14.912 1.00 96.19 141 GLU A C 1
ATOM 1134 O O . GLU A 1 141 ? -11.680 -4.040 15.222 1.00 96.19 141 GLU A O 1
ATOM 1139 N N . MET A 1 142 ? -12.188 -2.505 13.665 1.00 96.06 142 MET A N 1
ATOM 1140 C CA . MET A 1 142 ? -11.543 -3.208 12.554 1.00 96.06 142 MET A CA 1
ATOM 1141 C C . MET A 1 142 ? -10.044 -3.423 12.791 1.00 96.06 142 MET A C 1
ATOM 1143 O O . MET A 1 142 ? -9.486 -4.461 12.434 1.00 96.06 142 MET A O 1
ATOM 1147 N N . TRP A 1 143 ? -9.375 -2.448 13.407 1.00 96.19 143 TRP A N 1
ATOM 1148 C CA . TRP A 1 143 ? -7.976 -2.576 13.791 1.00 96.19 143 TRP A CA 1
ATOM 1149 C C . TRP A 1 143 ? -7.772 -3.662 14.839 1.00 96.19 143 TRP A C 1
ATOM 1151 O O . TRP A 1 143 ? -6.903 -4.515 14.667 1.00 96.19 143 TRP A O 1
ATOM 1161 N N . GLU A 1 144 ? -8.582 -3.683 15.894 1.00 95.94 144 GLU A N 1
ATOM 1162 C CA . GLU A 1 144 ? -8.482 -4.699 16.944 1.00 95.94 144 GLU A CA 1
ATOM 1163 C C . GLU A 1 144 ? -8.664 -6.122 16.397 1.00 95.94 144 GLU A C 1
ATOM 1165 O O . GLU A 1 144 ? -7.955 -7.032 16.824 1.00 95.94 144 GLU A O 1
ATOM 1170 N N . GLN A 1 145 ? -9.523 -6.300 15.390 1.00 96.06 145 GLN A N 1
ATOM 1171 C CA . GLN A 1 145 ? -9.740 -7.585 14.716 1.00 96.06 145 GLN A CA 1
ATOM 1172 C C . GLN A 1 145 ? -8.561 -8.053 13.843 1.00 96.06 145 GLN A C 1
ATOM 1174 O O . GLN A 1 145 ? -8.522 -9.223 13.448 1.00 96.06 145 GLN A O 1
ATOM 1179 N N . HIS A 1 146 ? -7.649 -7.159 13.448 1.00 95.19 146 HIS A N 1
ATOM 1180 C CA . HIS A 1 146 ? -6.630 -7.451 12.430 1.00 95.19 146 HIS A CA 1
ATOM 1181 C C . HIS A 1 146 ? -5.197 -7.064 12.810 1.00 95.19 146 HIS A C 1
ATOM 1183 O O . HIS A 1 146 ? -4.276 -7.401 12.066 1.00 95.19 146 HIS A O 1
ATOM 1189 N N . LYS A 1 147 ? -4.968 -6.380 13.938 1.00 92.94 147 LYS A N 1
ATOM 1190 C CA . LYS A 1 147 ? -3.642 -5.883 14.357 1.00 92.94 147 LYS A CA 1
ATOM 1191 C C . LYS A 1 147 ? -2.578 -6.976 14.492 1.00 92.94 147 LYS A C 1
ATOM 1193 O O . LYS A 1 147 ? -1.392 -6.723 14.280 1.00 92.94 147 LYS A O 1
ATOM 1198 N N . ASP A 1 148 ? -2.991 -8.200 14.802 1.00 93.31 148 ASP A N 1
ATOM 1199 C CA . ASP A 1 148 ? -2.150 -9.395 14.903 1.00 93.31 148 ASP A CA 1
ATOM 1200 C C . ASP A 1 148 ? -1.624 -9.878 13.537 1.00 93.31 148 ASP A C 1
ATOM 1202 O O . ASP A 1 148 ? -0.556 -10.490 13.453 1.00 93.31 148 ASP A O 1
ATOM 1206 N N . LYS A 1 149 ? -2.295 -9.507 12.439 1.00 93.38 149 LYS A N 1
ATOM 1207 C CA . LYS A 1 149 ? -1.887 -9.827 11.061 1.00 93.38 149 LYS A CA 1
ATOM 1208 C C . LYS A 1 149 ? -0.689 -9.017 10.566 1.00 93.38 149 LYS A C 1
ATOM 1210 O O . LYS A 1 149 ? -0.240 -9.229 9.444 1.00 93.38 149 LYS A O 1
ATOM 1215 N N . SER A 1 150 ? -0.122 -8.133 11.387 1.00 89.19 150 SER A N 1
ATOM 1216 C CA . SER A 1 150 ? 1.075 -7.346 11.056 1.00 89.19 150 SER A CA 1
ATOM 1217 C C . SER A 1 150 ? 2.240 -8.216 10.545 1.00 89.19 150 SER A C 1
ATOM 1219 O O . SER A 1 150 ? 2.925 -7.845 9.597 1.00 89.19 150 SER A O 1
ATOM 1221 N N . ARG A 1 151 ? 2.411 -9.438 11.073 1.00 90.00 151 ARG A N 1
ATOM 1222 C CA . ARG A 1 151 ? 3.422 -10.389 10.564 1.00 90.00 151 ARG A CA 1
ATOM 1223 C C . ARG A 1 151 ? 3.135 -10.884 9.145 1.00 90.00 151 ARG A C 1
ATOM 1225 O O . ARG A 1 151 ? 4.062 -11.055 8.360 1.00 90.00 151 ARG A O 1
ATOM 1232 N N . LEU A 1 152 ? 1.863 -11.107 8.813 1.00 93.94 152 LEU A N 1
ATOM 1233 C CA . LEU A 1 152 ? 1.460 -11.532 7.470 1.00 93.94 152 LEU A CA 1
ATOM 1234 C C . LEU A 1 152 ? 1.717 -10.434 6.441 1.00 93.94 152 LEU A C 1
ATOM 1236 O O . LEU A 1 152 ? 2.034 -10.749 5.300 1.00 93.94 152 LEU A O 1
ATOM 1240 N N . VAL A 1 153 ? 1.632 -9.164 6.847 1.00 92.38 153 VAL A N 1
ATOM 1241 C CA . VAL A 1 153 ? 1.974 -8.039 5.974 1.00 92.38 153 VAL A CA 1
ATOM 1242 C C . VAL A 1 153 ? 3.415 -8.154 5.488 1.00 92.38 153 VAL A C 1
ATOM 1244 O O . VAL A 1 153 ? 3.630 -8.134 4.285 1.00 92.38 153 VAL A O 1
ATOM 1247 N N . GLU A 1 154 ? 4.387 -8.360 6.382 1.00 91.12 154 GLU A N 1
ATOM 1248 C CA . GLU A 1 154 ? 5.791 -8.510 5.967 1.00 91.12 154 GLU A CA 1
ATOM 1249 C C . GLU A 1 154 ? 6.028 -9.773 5.135 1.00 91.12 154 GLU A C 1
ATOM 1251 O O . GLU A 1 154 ? 6.826 -9.742 4.204 1.00 91.12 154 GLU A O 1
ATOM 1256 N N . ALA A 1 155 ? 5.316 -10.870 5.414 1.00 91.38 155 ALA A N 1
ATOM 1257 C CA . ALA A 1 155 ? 5.410 -12.081 4.598 1.00 91.38 155 ALA A CA 1
ATOM 1258 C C . ALA A 1 155 ? 4.913 -11.841 3.160 1.00 91.38 155 ALA A C 1
ATOM 1260 O O . ALA A 1 155 ? 5.565 -12.247 2.197 1.00 91.38 155 ALA A O 1
ATOM 1261 N N . VAL A 1 156 ? 3.782 -11.145 3.008 1.00 90.75 156 VAL A N 1
ATOM 1262 C CA . VAL A 1 156 ? 3.235 -10.770 1.698 1.00 90.75 156 VAL A CA 1
ATOM 1263 C C . VAL A 1 156 ? 4.141 -9.759 1.002 1.00 90.75 156 VAL A C 1
ATOM 1265 O O . VAL A 1 156 ? 4.420 -9.935 -0.180 1.00 90.75 156 VAL A O 1
ATOM 1268 N N . THR A 1 157 ? 4.649 -8.749 1.713 1.00 88.62 157 THR A N 1
ATOM 1269 C CA . THR A 1 157 ? 5.623 -7.793 1.167 1.00 88.62 157 THR A CA 1
ATOM 1270 C C . THR A 1 157 ? 6.879 -8.520 0.688 1.00 88.62 157 THR A C 1
ATOM 1272 O O . THR A 1 157 ? 7.319 -8.293 -0.432 1.00 88.62 157 THR A O 1
ATOM 1275 N N . GLY A 1 158 ? 7.418 -9.464 1.464 1.00 87.25 158 GLY A N 1
ATOM 1276 C CA . GLY A 1 158 ? 8.559 -10.284 1.051 1.00 87.25 158 GLY A CA 1
ATOM 1277 C C . GLY A 1 158 ? 8.277 -11.091 -0.221 1.00 87.25 158 GLY A C 1
ATOM 1278 O O . GLY A 1 158 ? 9.088 -11.093 -1.144 1.00 87.25 158 GLY A O 1
ATOM 1279 N N . LEU A 1 159 ? 7.097 -11.713 -0.327 1.00 88.69 159 LEU A N 1
ATOM 1280 C CA . LEU A 1 159 ? 6.684 -12.409 -1.551 1.00 88.69 159 LEU A CA 1
ATOM 1281 C C . LEU A 1 159 ? 6.569 -11.450 -2.746 1.00 88.69 159 LEU A C 1
ATOM 1283 O O . LEU A 1 159 ? 7.029 -11.781 -3.838 1.00 88.69 159 LEU A O 1
ATOM 1287 N N . GLN A 1 160 ? 5.992 -10.263 -2.543 1.00 84.69 160 GLN A N 1
ATOM 1288 C CA . GLN A 1 160 ? 5.916 -9.222 -3.571 1.00 84.69 160 GLN A CA 1
ATOM 1289 C C . GLN A 1 160 ? 7.315 -8.838 -4.067 1.00 84.69 160 GLN A C 1
ATOM 1291 O O . GLN A 1 160 ? 7.533 -8.822 -5.274 1.00 84.69 160 GLN A O 1
ATOM 1296 N N . MET A 1 161 ? 8.279 -8.646 -3.162 1.00 82.00 161 MET A N 1
ATOM 1297 C CA . MET A 1 161 ? 9.674 -8.321 -3.498 1.00 82.00 161 MET A CA 1
ATOM 1298 C C . MET A 1 161 ? 10.388 -9.437 -4.273 1.00 82.00 161 MET A C 1
ATOM 1300 O O . MET A 1 161 ? 11.293 -9.165 -5.061 1.00 82.00 161 MET A O 1
ATOM 1304 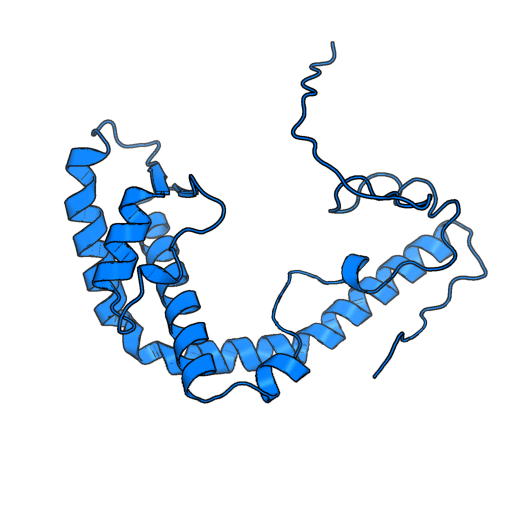N N . CYS A 1 162 ? 10.011 -10.700 -4.054 1.00 82.88 162 CYS A N 1
ATOM 1305 C CA . CYS A 1 162 ? 10.531 -11.835 -4.820 1.00 82.88 162 CYS A CA 1
ATOM 1306 C C . CYS A 1 162 ? 9.934 -11.909 -6.233 1.00 82.88 162 CYS A C 1
ATOM 1308 O O . CYS A 1 162 ? 10.613 -12.337 -7.166 1.00 82.88 162 CYS A O 1
ATOM 1310 N N . LEU A 1 163 ? 8.670 -11.509 -6.395 1.00 83.31 163 LEU A N 1
ATOM 1311 C CA . LEU A 1 163 ? 7.962 -11.538 -7.678 1.00 83.31 163 LEU A CA 1
ATOM 1312 C C . LEU A 1 163 ? 8.246 -10.305 -8.544 1.00 83.31 163 LEU A C 1
ATOM 1314 O O . LEU A 1 163 ? 8.225 -10.410 -9.771 1.00 83.31 163 LEU A O 1
ATOM 1318 N N . GLU A 1 164 ? 8.534 -9.159 -7.925 1.00 80.06 164 GLU A N 1
ATOM 1319 C CA . GLU A 1 164 ? 8.770 -7.880 -8.602 1.00 80.06 164 GLU A CA 1
A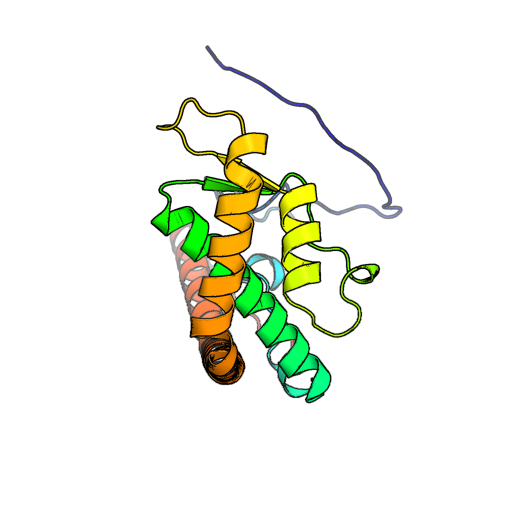TOM 1320 C C . GLU A 1 164 ? 9.824 -7.979 -9.722 1.00 80.06 164 GLU A C 1
ATOM 1322 O O . GLU A 1 164 ? 9.492 -7.605 -10.846 1.00 80.06 164 GLU A O 1
ATOM 1327 N N . PRO A 1 165 ? 11.020 -8.583 -9.536 1.00 78.00 165 PRO A N 1
ATOM 1328 C CA . PRO A 1 165 ? 12.013 -8.677 -10.609 1.00 78.00 165 PRO A CA 1
ATOM 1329 C C . PRO A 1 165 ? 11.523 -9.457 -11.833 1.00 78.00 165 PRO A C 1
ATOM 1331 O O . PRO A 1 165 ? 11.884 -9.132 -12.967 1.00 78.00 165 PRO A O 1
ATOM 1334 N N . VAL A 1 166 ? 10.706 -10.492 -11.618 1.00 82.56 166 VAL A N 1
ATOM 1335 C CA . VAL A 1 166 ? 10.142 -11.314 -12.697 1.00 82.56 166 VAL A CA 1
ATOM 1336 C C . VAL A 1 166 ? 9.070 -10.526 -13.443 1.00 82.56 166 VAL A C 1
ATOM 1338 O O . VAL A 1 166 ? 9.0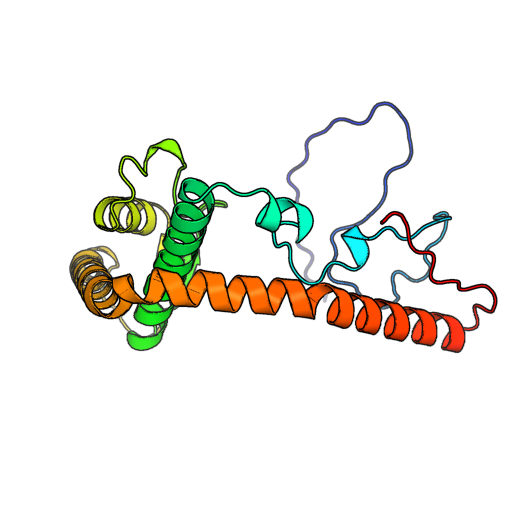96 -10.472 -14.672 1.00 82.56 166 VAL A O 1
ATOM 1341 N N . ALA A 1 167 ? 8.164 -9.876 -12.709 1.00 81.75 167 ALA A N 1
ATOM 1342 C CA . ALA A 1 167 ? 7.108 -9.052 -13.287 1.00 81.75 167 ALA A CA 1
ATOM 1343 C C . ALA A 1 167 ? 7.680 -7.864 -14.076 1.00 81.75 167 ALA A C 1
ATOM 1345 O O . ALA A 1 167 ? 7.256 -7.609 -15.202 1.00 81.75 167 ALA A O 1
ATOM 1346 N N . GLU A 1 168 ? 8.688 -7.181 -13.529 1.00 77.50 168 GLU A N 1
ATOM 1347 C CA . GLU A 1 168 ? 9.395 -6.111 -14.229 1.00 77.50 168 GLU A CA 1
ATOM 1348 C C . GLU A 1 168 ? 10.058 -6.632 -15.504 1.00 77.50 168 GLU A C 1
ATOM 1350 O O . GLU A 1 168 ? 9.861 -6.048 -16.568 1.00 77.50 168 GLU A O 1
ATOM 1355 N N . SER A 1 169 ? 10.785 -7.754 -15.427 1.00 78.81 169 SER A N 1
ATOM 1356 C CA . SER A 1 169 ? 11.456 -8.359 -16.589 1.00 78.81 169 SER A CA 1
ATOM 1357 C C . SER A 1 169 ? 10.473 -8.720 -17.702 1.00 78.81 169 SER A C 1
ATOM 1359 O O . SER A 1 169 ? 10.772 -8.490 -18.873 1.00 78.81 169 SER A O 1
ATOM 1361 N N . LEU A 1 170 ? 9.293 -9.235 -17.347 1.00 81.62 170 LEU A N 1
ATOM 1362 C CA . LEU A 1 170 ? 8.236 -9.549 -18.305 1.00 81.62 170 LEU A CA 1
ATOM 1363 C C . LEU A 1 170 ? 7.729 -8.289 -19.018 1.00 81.62 170 LEU A C 1
ATOM 1365 O O . LEU A 1 170 ? 7.628 -8.283 -20.240 1.00 81.62 170 LEU A O 1
ATOM 1369 N N . VAL A 1 171 ? 7.474 -7.206 -18.278 1.00 79.81 171 VAL A N 1
ATOM 1370 C CA . VAL A 1 171 ? 7.060 -5.920 -18.866 1.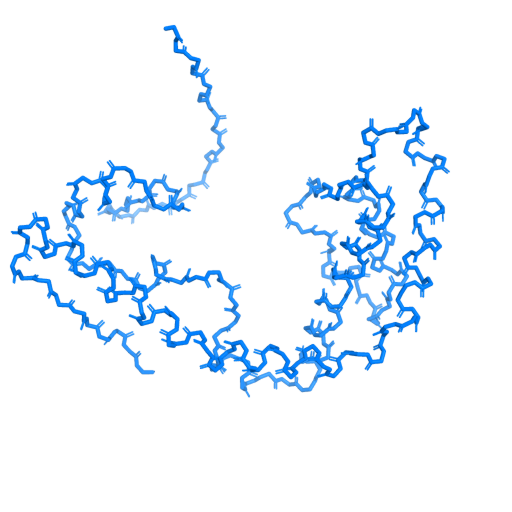00 79.81 171 VAL A CA 1
ATOM 1371 C C . VAL A 1 171 ? 8.151 -5.330 -19.758 1.00 79.81 171 VAL A C 1
ATOM 1373 O O . VAL A 1 171 ? 7.845 -4.749 -20.799 1.00 79.81 171 VAL A O 1
ATOM 1376 N N . VAL A 1 172 ? 9.426 -5.465 -19.381 1.00 77.75 172 VAL A N 1
ATOM 1377 C CA . VAL A 1 172 ? 10.538 -5.023 -20.236 1.00 77.75 172 VAL A CA 1
ATOM 1378 C C . VAL A 1 172 ? 10.566 -5.819 -21.540 1.00 77.75 172 VAL A C 1
ATOM 1380 O O . VAL A 1 172 ? 10.711 -5.223 -22.606 1.00 77.75 172 VAL A O 1
ATOM 1383 N N . ALA A 1 173 ? 10.423 -7.144 -21.459 1.00 80.56 173 ALA A N 1
ATOM 1384 C CA . ALA A 1 173 ? 10.427 -8.023 -22.622 1.00 80.56 173 ALA A CA 1
ATOM 1385 C C . ALA A 1 173 ? 9.259 -7.714 -23.570 1.00 80.56 173 ALA A C 1
ATOM 1387 O O . ALA A 1 173 ? 9.491 -7.506 -24.757 1.00 80.56 173 ALA A O 1
ATOM 1388 N N . ASP A 1 174 ? 8.041 -7.588 -23.038 1.00 82.25 174 ASP A N 1
ATOM 1389 C CA . ASP A 1 174 ? 6.838 -7.210 -23.792 1.00 82.25 174 ASP A CA 1
ATOM 1390 C C . ASP A 1 174 ? 7.038 -5.893 -24.561 1.00 82.25 174 ASP A C 1
ATOM 1392 O O . ASP A 1 174 ? 6.838 -5.813 -25.774 1.00 82.25 174 ASP A O 1
ATOM 1396 N N . ARG A 1 175 ? 7.569 -4.870 -23.885 1.00 77.38 175 ARG A N 1
ATOM 1397 C CA . ARG A 1 175 ? 7.857 -3.574 -24.514 1.00 77.38 175 ARG A CA 1
ATOM 1398 C C . ARG A 1 175 ? 8.971 -3.649 -25.559 1.00 77.38 175 ARG A C 1
ATOM 1400 O O . ARG A 1 175 ? 8.919 -2.920 -26.547 1.00 77.38 175 ARG A O 1
ATOM 1407 N N . ALA A 1 176 ? 9.982 -4.493 -25.358 1.00 77.88 176 ALA A N 1
ATOM 1408 C CA . ALA A 1 176 ? 11.032 -4.708 -26.350 1.00 77.88 176 ALA A CA 1
ATOM 1409 C C . ALA A 1 176 ? 10.476 -5.388 -27.612 1.00 77.88 176 ALA A C 1
ATOM 1411 O O . ALA A 1 176 ? 10.791 -4.950 -28.718 1.00 77.88 176 ALA A O 1
ATOM 1412 N N . CYS A 1 177 ? 9.603 -6.389 -27.448 1.00 78.75 177 CYS A N 1
ATOM 1413 C CA . CYS A 1 177 ? 8.879 -7.027 -28.548 1.00 78.75 177 CYS A CA 1
ATOM 1414 C C . CYS A 1 177 ? 8.039 -6.007 -29.323 1.00 78.75 177 CYS A C 1
ATOM 1416 O O . CYS A 1 177 ? 8.188 -5.905 -30.538 1.00 78.75 177 CYS A O 1
ATOM 1418 N N . TYR A 1 178 ? 7.269 -5.171 -28.625 1.00 78.38 178 TYR A N 1
ATOM 1419 C CA . TYR A 1 178 ? 6.478 -4.106 -29.247 1.00 78.38 178 TYR A CA 1
ATOM 1420 C C . TYR A 1 178 ? 7.327 -3.151 -30.114 1.00 78.38 178 TYR A C 1
ATOM 1422 O O . TYR A 1 178 ? 6.929 -2.764 -31.212 1.00 78.38 178 TYR A O 1
ATOM 1430 N N . LEU A 1 179 ? 8.528 -2.774 -29.657 1.00 75.06 179 LEU A N 1
ATOM 1431 C CA . LEU A 1 179 ? 9.436 -1.917 -30.434 1.00 75.06 179 LEU A CA 1
ATOM 1432 C C . LEU A 1 179 ? 10.021 -2.625 -31.664 1.00 75.06 179 LEU A C 1
ATOM 1434 O O . LEU A 1 179 ? 10.237 -1.981 -32.695 1.00 75.06 179 LEU A O 1
ATOM 1438 N N . TRP A 1 180 ? 10.282 -3.927 -31.553 1.00 76.00 180 TRP A N 1
ATOM 1439 C CA . TRP A 1 180 ? 10.783 -4.743 -32.655 1.00 76.00 180 TRP A CA 1
ATOM 1440 C C . TRP A 1 180 ? 9.732 -4.900 -33.757 1.00 76.00 180 TRP A C 1
ATOM 1442 O O . TRP A 1 180 ? 10.023 -4.657 -34.928 1.00 76.00 180 TRP A O 1
ATOM 1452 N N . GLU A 1 181 ? 8.490 -5.191 -33.370 1.00 79.75 181 GLU A N 1
ATOM 1453 C CA . GLU A 1 181 ? 7.327 -5.240 -34.265 1.00 79.75 181 GLU A CA 1
ATOM 1454 C C . GLU A 1 181 ? 7.068 -3.884 -34.942 1.00 79.75 181 GLU A C 1
ATOM 1456 O O . GLU A 1 181 ? 6.675 -3.828 -36.106 1.00 79.75 181 GLU A O 1
ATOM 1461 N N . GLY A 1 182 ? 7.372 -2.783 -34.247 1.00 74.44 182 GLY A N 1
ATOM 1462 C CA . GLY A 1 182 ? 7.348 -1.420 -34.782 1.00 74.44 182 GLY A CA 1
ATOM 1463 C C . GLY A 1 182 ? 8.509 -1.055 -35.723 1.00 74.44 182 GLY A C 1
ATOM 1464 O O . GLY A 1 182 ? 8.628 0.111 -36.101 1.00 74.44 182 GLY A O 1
ATOM 1465 N N . GLY A 1 183 ? 9.379 -2.004 -36.092 1.00 75.38 183 GLY A N 1
ATOM 1466 C CA . GLY A 1 183 ? 10.445 -1.816 -37.082 1.00 75.38 183 GLY A CA 1
ATOM 1467 C C . GLY A 1 183 ? 11.803 -1.366 -36.529 1.00 75.38 183 GLY A C 1
ATOM 1468 O O . GLY A 1 18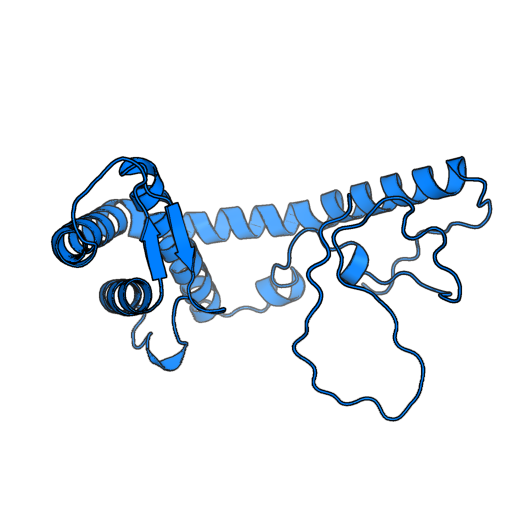3 ? 12.692 -1.034 -37.317 1.00 75.38 183 GLY A O 1
ATOM 1469 N N . ARG A 1 184 ? 12.016 -1.353 -35.202 1.00 68.81 184 ARG A N 1
ATOM 1470 C CA . ARG A 1 184 ? 13.350 -1.105 -34.622 1.00 68.81 184 ARG A CA 1
ATOM 1471 C C . ARG A 1 184 ? 14.118 -2.412 -34.451 1.00 68.81 184 ARG A C 1
ATOM 1473 O O . ARG A 1 184 ? 13.832 -3.205 -33.563 1.00 68.81 184 ARG A O 1
ATOM 1480 N N . SER A 1 185 ? 15.139 -2.610 -35.277 1.00 68.06 185 SER A N 1
ATOM 1481 C CA . SER A 1 185 ? 15.957 -3.828 -35.297 1.00 68.06 185 SER A CA 1
ATOM 1482 C C . SER A 1 185 ? 17.108 -3.858 -34.280 1.00 68.06 185 SER A C 1
ATOM 1484 O O . SER A 1 185 ? 17.625 -4.939 -34.014 1.00 68.06 185 SER A O 1
ATOM 1486 N N . ASP A 1 186 ? 17.487 -2.725 -33.675 1.00 74.81 186 ASP A N 1
ATOM 1487 C CA . ASP A 1 186 ? 18.548 -2.645 -32.649 1.00 74.81 186 ASP A CA 1
ATOM 1488 C C . ASP A 1 186 ? 17.981 -2.256 -31.274 1.00 74.81 186 ASP A C 1
ATOM 1490 O O . ASP A 1 186 ? 18.267 -1.198 -30.716 1.00 74.81 186 ASP A O 1
ATOM 1494 N N . VAL A 1 187 ? 17.105 -3.110 -30.741 1.00 73.31 187 VAL A N 1
ATOM 1495 C CA . VAL A 1 187 ? 16.581 -2.989 -29.375 1.00 73.31 187 VAL A CA 1
ATOM 1496 C C . VAL A 1 187 ? 17.268 -4.033 -28.510 1.00 73.31 187 VAL A C 1
ATOM 1498 O O . VAL A 1 187 ? 17.194 -5.230 -28.784 1.00 73.31 187 VAL A O 1
ATOM 1501 N N . ARG A 1 188 ? 17.937 -3.588 -27.443 1.00 74.62 188 ARG A N 1
ATOM 1502 C CA . ARG A 1 188 ? 18.597 -4.475 -26.481 1.00 74.62 188 ARG A CA 1
ATOM 1503 C C . ARG A 1 188 ? 18.139 -4.158 -25.074 1.00 74.62 188 ARG A C 1
ATOM 1505 O O . ARG A 1 188 ? 18.153 -3.005 -24.647 1.00 74.62 188 ARG A O 1
ATOM 1512 N N . VAL A 1 189 ? 17.792 -5.202 -24.332 1.00 73.94 189 VAL A N 1
ATOM 1513 C CA . VAL A 1 189 ? 17.561 -5.094 -22.895 1.00 73.94 189 VAL A CA 1
ATOM 1514 C C . VAL A 1 189 ? 18.914 -5.168 -22.204 1.00 73.94 189 VAL A C 1
ATOM 1516 O O . VAL A 1 189 ? 19.558 -6.214 -22.185 1.00 73.94 189 VAL A O 1
ATOM 1519 N N . VAL A 1 190 ? 19.363 -4.041 -21.658 1.00 69.62 190 VAL A N 1
ATOM 1520 C CA . VAL A 1 190 ? 20.625 -3.958 -20.919 1.00 69.62 190 VAL A CA 1
ATOM 1521 C C . VAL A 1 190 ? 20.317 -3.913 -19.430 1.00 69.62 190 VAL A C 1
ATOM 1523 O O . VAL A 1 190 ? 19.572 -3.052 -18.959 1.00 69.62 190 VAL A O 1
ATOM 1526 N N . ARG A 1 191 ? 20.905 -4.837 -18.667 1.00 64.75 191 ARG A N 1
ATOM 1527 C CA . ARG A 1 191 ? 20.845 -4.797 -17.207 1.00 64.75 191 ARG A CA 1
ATOM 1528 C C . ARG A 1 191 ? 21.729 -3.651 -16.714 1.00 64.75 191 ARG A C 1
ATOM 1530 O O . ARG A 1 191 ? 22.950 -3.752 -16.739 1.00 64.75 191 ARG A O 1
ATOM 1537 N N . MET A 1 192 ? 21.111 -2.562 -16.266 1.00 51.50 192 MET A N 1
ATOM 1538 C CA . MET A 1 192 ? 21.825 -1.463 -15.615 1.00 51.50 192 MET A CA 1
ATOM 1539 C C . MET A 1 192 ? 21.899 -1.738 -14.103 1.00 51.50 192 MET A C 1
ATOM 1541 O O . MET A 1 192 ? 20.998 -1.354 -13.356 1.00 51.50 192 MET A O 1
ATOM 1545 N N . ILE A 1 193 ? 22.984 -2.424 -13.714 1.00 45.34 193 ILE A N 1
ATOM 1546 C CA . ILE A 1 193 ? 23.489 -2.709 -12.351 1.00 45.34 193 ILE A CA 1
ATOM 1547 C C . ILE A 1 193 ? 22.772 -3.838 -11.571 1.00 45.34 193 ILE A C 1
ATOM 1549 O O . ILE A 1 193 ? 21.539 -3.957 -11.608 1.00 45.34 193 ILE A O 1
ATOM 1553 N N . ASP A 1 194 ? 23.600 -4.650 -10.895 1.00 44.41 194 ASP A N 1
ATOM 1554 C CA . ASP A 1 194 ? 23.286 -5.727 -9.937 1.00 44.41 194 ASP A CA 1
ATOM 1555 C C . ASP A 1 194 ? 23.020 -5.200 -8.516 1.00 44.41 194 ASP A C 1
ATOM 1557 O O . ASP A 1 194 ? 23.769 -4.306 -8.058 1.00 44.41 194 ASP A O 1
#

Organism: NCBI:txid320908

Radius of gyration: 21.96 Å; chains: 1; bounding box: 51×38×57 Å